Protein 5BUW (pdb70)

Organism: Yersinia pestis (NCBI:txid632)

B-factor: mean 26.25, std 14.74, range [11.66, 103.24]

InterPro domains:
  IPR010084 Beta-hydroxyacyl-(acyl-carrier-protein) dehydratase FabZ [MF_00406] (8-149)
  IPR010084 Beta-hydroxyacyl-(acyl-carrier-protein) dehydratase FabZ [NF000582] (10-146)
  IPR010084 Beta-hydroxyacyl-(acyl-carrier-protein) dehydratase FabZ [TIGR01750] (8-146)
  IPR013114 Beta-hydroxydecanoyl thiol ester dehydrase, FabA/FabZ [PF07977] (17-141)
  IPR013114 Beta-hydroxydecanoyl thiol ester dehydrase, FabA/FabZ [PTHR30272] (4-148)
  IPR029069 HotDog domain superfamily [SSF54637] (10-151)

Secondary structure (DSSP, 8-state):
---B-HHHHHHH----TTS----EEEEEETTTEEEEEEE--TTSGGGGGS-TTS----HHHHHHHHHHHHHHHHHHHH-PPPTT--EEEEEEEEEEE-S---TT-EEEEEEEEEEE-SS-EEEEEEEEETTEEEEEEEEEEEE-/---B-HHHHHHH----TTS----EEEEEETTTEEEEEEE--TTSGGGGGS-TTS----HHHHHHHHHHHHHHHHHHHH-PPPTT--EEEEEEEEEEE-S---TTPEEEEEEEEEEEETTEEEEEEEEEETTEEEEEEEEEEEE-

Structure (mmCIF, N/CA/C/O backbone):
data_5BUW
#
_entry.id   5BUW
#
_cell.length_a   104.075
_cell.length_b   104.075
_cell.length_c   88.325
_cell.angle_alpha   90.00
_cell.angle_beta   90.00
_cell.angle_gamma   120.00
#
_symmetry.space_group_name_H-M   'P 63'
#
loop_
_entity.id
_entity.type
_entity.pdbx_description
1 polymer '3-hydroxyacyl-[acyl-carrier-protein] dehydratase FabZ'
2 non-polymer 1,2-ETHANEDIOL
3 non-polymer 'THIOCYANATE ION'
4 water water
#
loop_
_atom_site.group_PDB
_atom_site.id
_atom_site.type_symbol
_atom_site.label_atom_id
_atom_site.label_alt_id
_atom_site.label_comp_id
_atom_site.label_asym_id
_atom_site.label_entity_id
_atom_site.label_seq_id
_atom_site.pdbx_PDB_ins_code
_atom_site.Cartn_x
_atom_site.Cartn_y
_atom_site.Cartn_z
_atom_site.occupancy
_atom_site.B_iso_or_equiv
_atom_site.auth_seq_id
_atom_site.auth_comp_id
_atom_site.auth_asym_id
_atom_site.auth_atom_id
_atom_site.pdbx_PDB_model_num
ATOM 1 N N . THR A 1 20 ? 30.556 72.096 -3.426 1.00 75.29 5 THR A N 1
ATOM 2 C CA . THR A 1 20 ? 30.117 72.675 -4.759 1.00 76.51 5 THR A CA 1
ATOM 3 C C . THR A 1 20 ? 28.871 71.939 -5.360 1.00 64.70 5 THR A C 1
ATOM 4 O O . THR A 1 20 ? 28.086 72.590 -6.066 1.00 70.75 5 THR A O 1
ATOM 8 N N . HIS A 1 21 ? 28.671 70.623 -5.048 1.00 51.20 6 HIS A N 1
ATOM 9 C CA . HIS A 1 21 ? 27.632 69.742 -5.702 1.00 38.17 6 HIS A CA 1
ATOM 10 C C . HIS A 1 21 ? 26.484 69.441 -4.636 1.00 32.15 6 HIS A C 1
ATOM 11 O O . HIS A 1 21 ? 26.596 68.538 -3.858 1.00 27.71 6 HIS A O 1
ATOM 18 N N . THR A 1 22 ? 25.540 70.322 -4.491 1.00 28.22 7 THR A N 1
ATOM 19 C CA . THR A 1 22 ? 24.601 70.215 -3.364 1.00 28.71 7 THR A CA 1
ATOM 20 C C . THR A 1 22 ? 23.279 69.752 -4.004 1.00 28.57 7 THR A C 1
ATOM 21 O O . THR A 1 22 ? 23.041 70.037 -5.141 1.00 31.75 7 THR A O 1
ATOM 25 N N . LEU A 1 23 ? 22.467 68.955 -3.288 1.00 19.68 8 LEU A N 1
ATOM 26 C CA . LEU A 1 23 ? 21.149 68.587 -3.786 1.00 19.37 8 LEU A CA 1
ATOM 27 C C . LEU A 1 23 ? 20.138 68.909 -2.620 1.00 16.87 8 LEU A C 1
ATOM 28 O O . LEU A 1 23 ? 20.403 68.599 -1.467 1.00 17.53 8 LEU A O 1
ATOM 33 N N . HIS A 1 24 ? 19.116 69.596 -2.988 1.00 19.50 9 HIS A N 1
ATOM 34 C CA . HIS A 1 24 ? 18.070 69.987 -2.059 1.00 18.62 9 HIS A CA 1
ATOM 35 C C . HIS A 1 24 ? 16.943 68.923 -2.157 1.00 18.26 9 HIS A C 1
ATOM 36 O O . HIS A 1 24 ? 17.010 67.909 -2.901 1.00 16.01 9 HIS A O 1
ATOM 43 N N . ILE A 1 25 ? 15.841 69.112 -1.384 1.00 17.45 10 ILE A N 1
ATOM 44 C CA . ILE A 1 25 ? 14.929 68.015 -1.237 1.00 17.62 10 ILE A CA 1
ATOM 45 C C . ILE A 1 25 ? 14.231 67.580 -2.529 1.00 16.00 10 ILE A C 1
ATOM 46 O O . ILE A 1 25 ? 13.924 66.407 -2.662 1.00 17.35 10 ILE A O 1
ATOM 51 N N . GLU A 1 26 ? 13.896 68.497 -3.412 1.00 15.75 11 GLU A N 1
ATOM 52 C CA . GLU A 1 26 ? 13.211 68.087 -4.623 1.00 17.83 11 GLU A CA 1
ATOM 53 C C . GLU A 1 26 ? 14.112 67.191 -5.460 1.00 17.45 11 GLU A C 1
ATOM 54 O O . GLU A 1 26 ? 13.617 66.254 -6.117 1.00 20.33 11 GLU A O 1
ATOM 60 N N . GLU A 1 27 ? 15.409 67.515 -5.495 1.00 18.47 12 GLU A N 1
ATOM 61 C CA . GLU A 1 27 ? 16.372 66.646 -6.219 1.00 18.71 12 GLU A CA 1
ATOM 62 C C . GLU A 1 27 ? 16.480 65.294 -5.570 1.00 18.10 12 GLU A C 1
ATOM 63 O O . GLU A 1 27 ? 16.461 64.254 -6.231 1.00 18.17 12 GLU A O 1
ATOM 69 N N . ILE A 1 28 ? 16.491 65.276 -4.230 1.00 17.21 13 ILE A N 1
ATOM 70 C CA . ILE A 1 28 ? 16.445 64.013 -3.491 1.00 16.48 13 ILE A CA 1
ATOM 71 C C . ILE A 1 28 ? 15.185 63.177 -3.789 1.00 15.96 13 ILE A C 1
ATOM 72 O O . ILE A 1 28 ? 15.310 61.957 -3.993 1.00 17.73 13 ILE A O 1
ATOM 77 N N . LEU A 1 29 ? 13.991 63.785 -3.777 1.00 16.52 14 LEU A N 1
ATOM 78 C CA . LEU A 1 29 ? 12.737 63.097 -4.030 1.00 15.82 14 LEU A CA 1
ATOM 79 C C . LEU A 1 29 ? 12.771 62.474 -5.447 1.00 17.57 14 LEU A C 1
ATOM 80 O O . LEU A 1 29 ? 12.159 61.417 -5.702 1.00 17.12 14 LEU A O 1
ATOM 85 N N . ASP A 1 30 ? 13.478 63.140 -6.376 1.00 18.38 15 ASP A N 1
ATOM 86 C CA . ASP A 1 30 ? 13.558 62.573 -7.734 1.00 22.65 15 ASP A CA 1
ATOM 87 C C . ASP A 1 30 ? 14.504 61.383 -7.825 1.00 23.30 15 ASP A C 1
ATOM 88 O O . ASP A 1 30 ? 14.444 60.649 -8.822 1.00 24.40 15 ASP A O 1
ATOM 93 N N . LEU A 1 31 ? 15.420 61.194 -6.884 1.00 19.47 16 LEU A N 1
ATOM 94 C CA . LEU A 1 31 ? 16.405 60.142 -6.861 1.00 17.10 16 LEU A CA 1
ATOM 95 C C . LEU A 1 31 ? 15.988 58.990 -6.052 1.00 21.13 16 LEU A C 1
ATOM 96 O O . LEU A 1 31 ? 16.139 57.855 -6.481 1.00 19.58 16 LEU A O 1
ATOM 101 N N . LEU A 1 32 ? 15.551 59.213 -4.818 1.00 16.92 17 LEU A N 1
ATOM 102 C CA . LEU A 1 32 ? 15.137 58.129 -3.979 1.00 16.73 17 LEU A CA 1
ATOM 103 C C . LEU A 1 32 ? 13.637 57.880 -4.034 1.00 15.24 17 LEU A C 1
ATOM 104 O O . LEU A 1 32 ? 12.809 58.828 -4.192 1.00 16.60 17 LEU A O 1
ATOM 109 N N . PRO A 1 33 ? 13.225 56.624 -3.896 1.00 16.96 18 PRO A N 1
ATOM 110 C CA . PRO A 1 33 ? 11.797 56.317 -3.908 1.00 15.36 18 PRO A CA 1
ATOM 111 C C . PRO A 1 33 ? 11.148 56.453 -2.534 1.00 17.40 18 PRO A C 1
ATOM 112 O O . PRO A 1 33 ? 9.931 56.503 -2.464 1.00 16.66 18 PRO A O 1
ATOM 116 N N . HIS A 1 34 ? 11.966 56.505 -1.479 1.00 14.37 19 HIS A N 1
ATOM 117 C CA . HIS A 1 34 ? 11.435 56.669 -0.109 1.00 14.78 19 HIS A CA 1
ATOM 118 C C . HIS A 1 34 ? 10.617 57.945 0.012 1.00 14.08 19 HIS A C 1
ATOM 119 O O . HIS A 1 34 ? 10.895 59.007 -0.572 1.00 15.02 19 HIS A O 1
ATOM 126 N N . ARG A 1 35 ? 9.586 57.870 0.840 1.00 13.01 20 ARG A N 1
ATOM 127 C CA . ARG A 1 35 ? 8.645 59.002 1.049 1.00 13.65 20 ARG A CA 1
ATOM 128 C C . ARG A 1 35 ? 8.418 59.040 2.566 1.00 11.96 20 ARG A C 1
ATOM 129 O O . ARG A 1 35 ? 8.858 58.130 3.321 1.00 13.28 20 ARG A O 1
ATOM 137 N N . PHE A 1 36 ? 7.660 60.020 3.006 1.00 14.81 21 PHE A N 1
ATOM 138 C CA . PHE A 1 36 ? 7.274 60.126 4.425 1.00 13.43 21 PHE A CA 1
ATOM 139 C C . PHE A 1 36 ? 6.518 58.844 4.877 1.00 13.40 21 PHE A C 1
ATOM 140 O O . PHE A 1 36 ? 5.645 58.359 4.165 1.00 13.00 21 PHE A O 1
ATOM 148 N N . PRO A 1 37 ? 6.821 58.357 6.056 1.00 12.92 22 PRO A N 1
ATOM 149 C CA . PRO A 1 37 ? 7.699 58.837 7.103 1.00 12.95 22 PRO A CA 1
ATOM 150 C C . PRO A 1 37 ? 9.027 58.065 7.126 1.00 12.75 22 PRO A C 1
ATOM 151 O O . PRO A 1 37 ? 9.597 57.741 8.211 1.00 11.85 22 PRO A O 1
ATOM 155 N N . PHE A 1 38 ? 9.603 57.786 5.952 1.00 12.78 23 PHE A N 1
ATOM 156 C CA . PHE A 1 38 ? 10.818 56.988 5.913 1.00 12.58 23 PHE A CA 1
ATOM 157 C C . PHE A 1 38 ? 11.852 57.579 4.916 1.00 15.68 23 PHE A C 1
ATOM 158 O O . PHE A 1 38 ? 12.727 56.833 4.399 1.00 16.62 23 PHE A O 1
ATOM 166 N N . LEU A 1 39 ? 11.764 58.855 4.601 1.00 12.54 24 LEU A N 1
ATOM 167 C CA . LEU A 1 39 ? 12.830 59.543 3.831 1.00 12.64 24 LEU A CA 1
ATOM 168 C C . LEU A 1 39 ? 13.622 60.389 4.818 1.00 14.72 24 LEU A C 1
ATOM 169 O O . LEU A 1 39 ? 13.025 61.328 5.418 1.00 13.84 24 LEU A O 1
ATOM 174 N N . LEU A 1 40 ? 14.876 60.013 4.998 1.00 14.73 25 LEU A N 1
ATOM 175 C CA . LEU A 1 40 ? 15.715 60.414 6.138 1.00 13.56 25 LEU A CA 1
ATOM 176 C C . LEU A 1 40 ? 17.002 61.125 5.705 1.00 15.66 25 LEU A C 1
ATOM 177 O O . LEU A 1 40 ? 17.944 61.234 6.523 1.00 16.66 25 LEU A O 1
ATOM 182 N N . VAL A 1 41 ? 17.008 61.610 4.492 1.00 14.34 26 VAL A N 1
ATOM 183 C CA . VAL A 1 41 ? 18.057 62.538 3.971 1.00 15.30 26 VAL A CA 1
ATOM 184 C C . VAL A 1 41 ? 17.411 63.860 3.603 1.00 16.10 26 VAL A C 1
ATOM 185 O O . VAL A 1 41 ? 16.580 63.915 2.723 1.00 16.60 26 VAL A O 1
ATOM 189 N N . ASP A 1 42 ? 17.776 64.952 4.317 1.00 14.89 27 ASP A N 1
ATOM 190 C CA . ASP A 1 42 ? 17.183 66.216 4.060 1.00 13.40 27 ASP A CA 1
ATOM 191 C C . ASP A 1 42 ? 17.936 67.129 3.065 1.00 13.96 27 ASP A C 1
ATOM 192 O O . ASP A 1 42 ? 17.312 68.021 2.473 1.00 17.08 27 ASP A O 1
ATOM 197 N N . ARG A 1 43 ? 19.219 66.876 2.931 1.00 14.82 28 ARG A N 1
ATOM 198 C CA . ARG A 1 43 ? 20.058 67.641 1.991 1.00 15.30 28 ARG A CA 1
ATOM 199 C C . ARG A 1 43 ? 21.380 66.902 1.689 1.00 14.71 28 ARG A C 1
ATOM 200 O O . ARG A 1 43 ? 21.857 66.135 2.517 1.00 17.38 28 ARG A O 1
ATOM 208 N N . VAL A 1 44 ? 21.890 67.124 0.487 1.00 17.72 29 VAL A N 1
ATOM 209 C CA . VAL A 1 44 ? 23.235 66.679 0.088 1.00 15.76 29 VAL A CA 1
ATOM 210 C C . VAL A 1 44 ? 24.130 67.885 -0.016 1.00 13.39 29 VAL A C 1
ATOM 211 O O . VAL A 1 44 ? 23.834 68.819 -0.744 1.00 17.87 29 VAL A O 1
ATOM 215 N N . LEU A 1 45 ? 25.181 67.812 0.768 1.00 17.62 30 LEU A N 1
ATOM 216 C CA . LEU A 1 45 ? 26.122 68.926 0.882 1.00 20.47 30 LEU A CA 1
ATOM 217 C C . LEU A 1 45 ? 27.236 68.868 -0.174 1.00 23.80 30 LEU A C 1
ATOM 218 O O . LEU A 1 45 ? 27.649 69.904 -0.663 1.00 22.14 30 LEU A O 1
ATOM 223 N N . ASP A 1 46 ? 27.639 67.674 -0.520 1.00 22.92 31 ASP A N 1
ATOM 224 C CA . ASP A 1 46 ? 28.651 67.488 -1.589 1.00 23.49 31 ASP A CA 1
ATOM 225 C C . ASP A 1 46 ? 28.700 66.012 -1.902 1.00 20.99 31 ASP A C 1
ATOM 226 O O . ASP A 1 46 ? 28.281 65.132 -1.135 1.00 20.96 31 ASP A O 1
ATOM 231 N N . PHE A 1 47 ? 29.251 65.717 -3.093 1.00 21.86 32 PHE A N 1
ATOM 232 C CA . PHE A 1 47 ? 29.473 64.365 -3.474 1.00 19.69 32 PHE A CA 1
ATOM 233 C C . PHE A 1 47 ? 30.481 64.330 -4.673 1.00 21.75 32 PHE A C 1
ATOM 234 O O . PHE A 1 47 ? 30.614 65.306 -5.376 1.00 21.86 32 PHE A O 1
ATOM 242 N N . GLU A 1 48 ? 31.081 63.164 -4.836 1.00 22.44 33 GLU A N 1
ATOM 243 C CA . GLU A 1 48 ? 31.896 62.881 -6.061 1.00 27.32 33 GLU A CA 1
ATOM 244 C C . GLU A 1 48 ? 31.537 61.504 -6.497 1.00 20.23 33 GLU A C 1
ATOM 245 O O . GLU A 1 48 ? 31.607 60.565 -5.736 1.00 19.54 33 GLU A O 1
ATOM 251 N N . GLU A 1 49 ? 30.971 61.417 -7.672 1.00 20.16 34 GLU A N 1
ATOM 252 C CA . GLU A 1 49 ? 30.431 60.228 -8.224 1.00 24.04 34 GLU A CA 1
ATOM 253 C C . GLU A 1 49 ? 31.411 59.100 -8.123 1.00 23.82 34 GLU A C 1
ATOM 254 O O . GLU A 1 49 ? 32.623 59.270 -8.351 1.00 21.51 34 GLU A O 1
ATOM 260 N N . GLY A 1 50 ? 30.941 57.979 -7.697 1.00 20.06 35 GLY A N 1
ATOM 261 C CA . GLY A 1 50 ? 31.762 56.838 -7.444 1.00 22.85 35 GLY A CA 1
ATOM 262 C C . GLY A 1 50 ? 32.654 56.810 -6.257 1.00 25.51 35 GLY A C 1
ATOM 263 O O . GLY A 1 50 ? 33.342 55.811 -6.071 1.00 22.22 35 GLY A O 1
ATOM 264 N N . LYS A 1 51 ? 32.652 57.876 -5.446 1.00 20.79 36 LYS A N 1
ATOM 265 C CA . LYS A 1 51 ? 33.610 58.004 -4.383 1.00 23.01 36 LYS A CA 1
ATOM 266 C C . LYS A 1 51 ? 32.894 58.252 -3.004 1.00 20.62 36 LYS A C 1
ATOM 267 O O . LYS A 1 51 ? 33.040 57.444 -2.083 1.00 19.38 36 LYS A O 1
ATOM 273 N N . PHE A 1 52 ? 32.322 59.413 -2.906 1.00 21.86 37 PHE A N 1
ATOM 274 C CA . PHE A 1 52 ? 31.767 59.779 -1.569 1.00 21.90 37 PHE A CA 1
ATOM 275 C C . PHE A 1 52 ? 3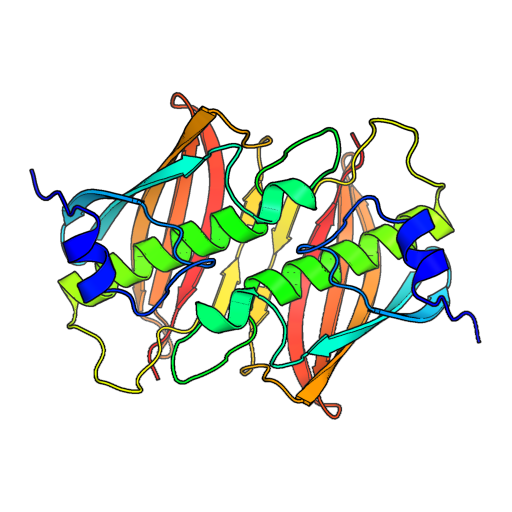0.547 60.679 -1.738 1.00 19.93 37 PHE A C 1
ATOM 276 O O . PHE A 1 52 ? 30.348 61.334 -2.761 1.00 19.44 37 PHE A O 1
ATOM 284 N N . LEU A 1 53 ? 29.757 60.717 -0.629 1.00 20.61 38 LEU A N 1
ATOM 285 C CA . LEU A 1 53 ? 28.644 61.678 -0.510 1.00 20.14 38 LEU A CA 1
ATOM 286 C C . LEU A 1 53 ? 28.506 62.079 0.963 1.00 17.23 38 LEU A C 1
ATOM 287 O O . LEU A 1 53 ? 28.608 61.232 1.783 1.00 18.42 38 LEU A O 1
ATOM 292 N N . ARG A 1 54 ? 28.253 63.386 1.128 1.00 18.23 39 ARG A N 1
ATOM 293 C CA . ARG A 1 54 ? 28.036 63.964 2.430 1.00 20.32 39 ARG A CA 1
ATOM 294 C C . ARG A 1 54 ? 26.634 64.543 2.453 1.00 16.99 39 ARG A C 1
ATOM 295 O O . ARG A 1 54 ? 26.233 65.343 1.631 1.00 17.82 39 ARG A O 1
ATOM 303 N N . ALA A 1 55 ? 25.865 64.066 3.424 1.00 19.64 40 ALA A N 1
ATOM 304 C CA . ALA A 1 55 ? 24.433 64.433 3.471 1.00 17.98 40 ALA A CA 1
ATOM 305 C C . ALA A 1 55 ? 24.106 64.935 4.914 1.00 19.82 40 ALA A C 1
ATOM 306 O O . ALA A 1 55 ? 24.893 64.722 5.855 1.00 19.13 40 ALA A O 1
ATOM 308 N N . VAL A 1 56 ? 22.938 65.589 5.052 1.00 17.84 41 VAL A N 1
ATOM 309 C CA . VAL A 1 56 ? 22.454 66.075 6.362 1.00 18.80 41 VAL A CA 1
ATOM 310 C C . VAL A 1 56 ? 21.119 65.424 6.661 1.00 16.23 41 VAL A C 1
ATOM 311 O O . VAL A 1 56 ? 20.271 65.432 5.782 1.00 15.99 41 VAL A O 1
ATOM 315 N N . LYS A 1 57 ? 20.961 64.937 7.876 1.00 15.38 42 LYS A N 1
ATOM 316 C CA . LYS A 1 57 ? 19.639 64.596 8.387 1.00 15.02 42 LYS A CA 1
ATOM 317 C C . LYS A 1 57 ? 19.398 65.596 9.594 1.00 14.95 42 LYS A C 1
ATOM 318 O O . LYS A 1 57 ? 20.145 65.526 10.567 1.00 15.49 42 LYS A O 1
ATOM 324 N N . ASN A 1 58 ? 18.456 66.515 9.447 1.00 15.46 43 ASN A N 1
ATOM 325 C CA . ASN A 1 58 ? 18.068 67.376 10.586 1.00 15.75 43 ASN A CA 1
ATOM 326 C C . ASN A 1 58 ? 17.167 66.553 11.495 1.00 16.47 43 ASN A C 1
ATOM 327 O O . ASN A 1 58 ? 16.210 65.947 10.988 1.00 16.37 43 ASN A O 1
ATOM 332 N N . VAL A 1 59 ? 17.444 66.551 12.795 1.00 15.06 44 VAL A N 1
ATOM 333 C CA . VAL A 1 59 ? 16.762 65.736 13.768 1.00 14.46 44 VAL A CA 1
ATOM 334 C C . VAL A 1 59 ? 15.882 66.745 14.489 1.00 16.26 44 VAL A C 1
ATOM 335 O O . VAL A 1 59 ? 16.383 67.697 15.082 1.00 14.36 44 VAL A O 1
ATOM 339 N N . SER A 1 60 ? 14.591 66.544 14.382 1.00 15.50 45 SER A N 1
ATOM 340 C CA . SER A 1 60 ? 13.591 67.502 14.953 1.00 14.02 45 SER A CA 1
ATOM 341 C C . SER A 1 60 ? 12.674 66.762 15.897 1.00 14.30 45 SER A C 1
ATOM 342 O O . SER A 1 60 ? 12.300 65.630 15.681 1.00 12.58 45 SER A O 1
ATOM 345 N N . PHE A 1 61 ? 12.228 67.410 16.999 1.00 13.61 46 PHE A N 1
ATOM 346 C CA . PHE A 1 61 ? 11.229 66.767 17.846 1.00 12.63 46 PHE A CA 1
ATOM 347 C C . PHE A 1 61 ? 9.962 66.413 17.021 1.00 13.64 46 PHE A C 1
ATOM 348 O O . PHE A 1 61 ? 9.278 65.479 17.372 1.00 12.22 46 PHE A O 1
ATOM 356 N N . ASN A 1 62 ? 9.621 67.180 16.022 1.00 12.68 47 ASN A N 1
ATOM 357 C CA . ASN A 1 62 ? 8.354 67.023 15.290 1.00 13.54 47 ASN A CA 1
ATOM 358 C C . ASN A 1 62 ? 8.397 65.885 14.261 1.00 15.15 47 ASN A C 1
ATOM 359 O O . ASN A 1 62 ? 7.940 66.082 13.156 1.00 18.95 47 ASN A O 1
ATOM 364 N N . GLU A 1 63 ? 9.134 64.862 14.545 1.00 14.78 48 GLU A N 1
ATOM 365 C CA . GLU A 1 63 ? 9.164 63.670 13.680 1.00 14.01 48 GLU A CA 1
ATOM 366 C C . GLU A 1 63 ? 8.353 62.610 14.360 1.00 14.70 48 GLU A C 1
ATOM 367 O O . GLU A 1 63 ? 8.364 62.412 15.543 1.00 12.96 48 GLU A O 1
ATOM 373 N N . PRO A 1 64 ? 7.635 61.787 13.596 1.00 13.70 49 PRO A N 1
ATOM 374 C CA . PRO A 1 64 ? 6.648 60.901 14.214 1.00 14.10 49 PRO A CA 1
ATOM 375 C C . PRO A 1 64 ? 7.159 59.781 15.120 1.00 15.47 49 PRO A C 1
ATOM 376 O O . PRO A 1 64 ? 6.454 59.391 16.011 1.00 15.54 49 PRO A O 1
ATOM 380 N N . PHE A 1 65 ? 8.370 59.310 14.893 1.00 12.88 50 PHE A N 1
ATOM 381 C CA . PHE A 1 65 ? 8.913 58.205 15.745 1.00 13.94 50 PHE A CA 1
ATOM 382 C C . PHE A 1 65 ? 9.248 58.694 17.143 1.00 15.77 50 PHE A C 1
ATOM 383 O O . PHE A 1 65 ? 9.245 57.846 18.094 1.00 15.07 50 PHE A O 1
ATOM 391 N N . PHE A 1 66 ? 9.431 59.984 17.345 1.00 16.80 51 PHE A N 1
ATOM 392 C CA . PHE A 1 66 ? 9.837 60.466 18.714 1.00 15.48 51 PHE A CA 1
ATOM 393 C C . PHE A 1 66 ? 8.705 60.276 19.753 1.00 21.65 51 PHE A C 1
ATOM 394 O O . PHE A 1 66 ? 9.033 59.941 20.888 1.00 21.58 51 PHE A O 1
ATOM 402 N N . GLN A 1 67 ? 7.455 60.224 19.325 1.00 18.54 52 GLN A N 1
ATOM 403 C CA . GLN A 1 67 ? 6.282 59.924 20.199 1.00 20.53 52 GLN A CA 1
ATOM 404 C C . GLN A 1 67 ? 6.494 58.579 20.888 1.00 18.09 52 GLN A C 1
ATOM 405 O O . GLN A 1 67 ? 6.019 58.328 22.049 1.00 19.65 52 GLN A O 1
ATOM 411 N N . GLY A 1 68 ? 7.129 57.667 20.181 1.00 15.32 53 GLY A N 1
ATOM 412 C CA . GLY A 1 68 ? 7.339 56.276 20.708 1.00 15.28 53 GLY A CA 1
ATOM 413 C C . GLY A 1 68 ? 8.694 55.871 21.239 1.00 15.67 53 GLY A C 1
ATOM 414 O O . GLY A 1 68 ? 8.875 54.787 21.680 1.00 17.90 53 GLY A O 1
ATOM 415 N N . HIS A 1 69 ? 9.642 56.747 21.001 1.00 14.31 54 HIS A N 1
ATOM 416 C CA . HIS A 1 69 ? 11.040 56.472 21.194 1.00 14.52 54 HIS A CA 1
ATOM 417 C C . HIS A 1 69 ? 11.818 57.649 21.764 1.00 15.14 54 HIS A C 1
ATOM 418 O O . HIS A 1 69 ? 12.673 58.228 21.077 1.00 15.16 54 HIS A O 1
ATOM 425 N N . PHE A 1 70 ? 11.636 57.946 23.056 1.00 16.31 55 PHE A N 1
ATOM 426 C CA . PHE A 1 70 ? 10.714 57.344 23.977 1.00 15.04 55 PHE A CA 1
ATOM 427 C C . PHE A 1 70 ? 9.861 58.444 24.633 1.00 17.71 55 PHE A C 1
ATOM 428 O O . PHE A 1 70 ? 10.292 59.565 24.676 1.00 16.93 55 PHE A O 1
ATOM 436 N N . PRO A 1 71 ? 8.636 58.108 25.120 1.00 18.74 56 PRO A N 1
ATOM 437 C CA . PRO A 1 71 ? 7.822 59.103 25.839 1.00 18.65 56 PRO A CA 1
ATOM 438 C C . PRO A 1 71 ? 8.671 59.698 26.985 1.00 19.45 56 PRO A C 1
ATOM 439 O O . PRO A 1 71 ? 9.259 58.964 27.795 1.00 17.74 56 PRO A O 1
ATOM 443 N N . GLY A 1 72 ? 8.783 61.011 26.980 1.00 20.96 57 GLY A N 1
ATOM 444 C CA . GLY A 1 72 ? 9.549 61.737 28.035 1.00 22.47 57 GLY A CA 1
ATOM 445 C C . GLY A 1 72 ? 11.002 61.879 27.726 1.00 24.21 57 GLY A C 1
ATOM 446 O O . GLY A 1 72 ? 11.685 62.632 28.358 1.00 22.55 57 GLY A O 1
ATOM 447 N N . LYS A 1 73 ? 11.518 61.095 26.769 1.00 18.59 58 LYS A N 1
ATOM 448 C CA . LYS A 1 73 ? 12.930 61.070 26.480 1.00 17.76 58 LYS A CA 1
ATOM 449 C C . LYS A 1 73 ? 13.194 60.751 25.015 1.00 15.60 58 LYS A C 1
ATOM 450 O O . LYS A 1 73 ? 13.440 59.594 24.682 1.00 16.15 58 LYS A O 1
ATOM 456 N N . PRO A 1 74 ? 13.182 61.762 24.208 1.00 17.34 59 PRO A N 1
ATOM 457 C CA . PRO A 1 74 ? 13.391 61.595 22.764 1.00 16.61 59 PRO A CA 1
ATOM 458 C C . PRO A 1 74 ? 14.783 61.183 22.408 1.00 16.77 59 PRO A C 1
ATOM 459 O O . PRO A 1 74 ? 15.753 61.886 22.710 1.00 16.45 59 PRO A O 1
ATOM 463 N N . ILE A 1 75 ? 14.921 60.063 21.741 1.00 16.29 60 ILE A N 1
ATOM 464 C CA . ILE A 1 75 ? 16.212 59.531 21.327 1.00 15.19 60 ILE A CA 1
ATOM 465 C C . ILE A 1 75 ? 16.047 59.110 19.870 1.00 16.95 60 ILE A C 1
ATOM 466 O O . ILE A 1 75 ? 15.188 58.281 19.561 1.00 15.28 60 ILE A O 1
ATOM 471 N N . PHE A 1 76 ? 16.849 59.665 18.977 1.00 17.08 61 PHE A N 1
ATOM 472 C CA . PHE A 1 76 ? 16.727 59.239 17.528 1.00 15.32 61 PHE A CA 1
ATOM 473 C C . PHE A 1 76 ? 17.179 57.778 17.429 1.00 18.33 61 PHE A C 1
ATOM 474 O O . PHE A 1 76 ? 18.252 57.418 17.896 1.00 17.25 61 PHE A O 1
ATOM 482 N N . PRO A 1 77 ? 16.368 56.861 16.902 1.00 15.28 62 PRO A N 1
ATOM 483 C CA . PRO A 1 77 ? 16.733 55.461 16.903 1.00 14.36 62 PRO A CA 1
ATOM 484 C C . PRO A 1 77 ? 18.017 55.213 16.160 1.00 14.25 62 PRO A C 1
ATOM 485 O O . PRO A 1 77 ? 18.187 55.654 15.051 1.00 15.31 62 PRO A O 1
ATOM 489 N N . GLY A 1 78 ? 18.932 54.420 16.747 1.00 15.82 63 GLY A N 1
ATOM 490 C CA . GLY A 1 78 ? 20.136 54.048 16.004 1.00 17.58 63 GLY A CA 1
ATOM 491 C C . GLY A 1 78 ? 19.860 53.355 14.663 1.00 16.71 63 GLY A C 1
ATOM 492 O O . GLY A 1 78 ? 20.568 53.567 13.717 1.00 15.26 63 GLY A O 1
ATOM 493 N N . VAL A 1 79 ? 18.835 52.537 14.619 1.00 14.29 64 VAL A N 1
ATOM 494 C CA . VAL A 1 79 ? 18.491 51.846 13.379 1.00 16.25 64 VAL A CA 1
ATOM 495 C C . VAL A 1 79 ? 18.124 52.863 12.308 1.00 15.81 64 VAL A C 1
ATOM 496 O O . VAL A 1 79 ? 18.349 52.573 11.091 1.00 15.91 64 VAL A O 1
ATOM 500 N N . LEU A 1 80 ? 17.636 54.049 12.655 1.00 13.48 65 LEU A N 1
ATOM 501 C CA . LEU A 1 80 ? 17.326 55.042 11.660 1.00 13.28 65 LEU A CA 1
ATOM 502 C C . LEU A 1 80 ? 18.547 55.817 11.175 1.00 13.19 65 LEU A C 1
ATOM 503 O O . LEU A 1 80 ? 18.549 56.459 10.110 1.00 15.50 65 LEU A O 1
ATOM 508 N N . ILE A 1 81 ? 19.619 55.821 11.977 1.00 15.08 66 ILE A N 1
ATOM 509 C CA . ILE A 1 81 ? 20.903 56.379 11.492 1.00 14.39 66 ILE A CA 1
ATOM 510 C C . ILE A 1 81 ? 21.401 55.435 10.399 1.00 15.53 66 ILE A C 1
ATOM 511 O O . ILE A 1 81 ? 21.895 55.920 9.364 1.00 17.55 66 ILE A O 1
ATOM 516 N N . LEU A 1 82 ? 21.290 54.132 10.650 1.00 14.92 67 LEU A N 1
ATOM 517 C CA . LEU A 1 82 ? 21.717 53.164 9.563 1.00 15.05 67 LEU A CA 1
ATOM 518 C C . LEU A 1 82 ? 20.900 53.386 8.302 1.00 17.78 67 LEU A C 1
ATOM 519 O O . LEU A 1 82 ? 21.413 53.387 7.194 1.00 15.74 67 LEU A O 1
ATOM 524 N N . GLU A 1 83 ? 19.580 53.510 8.468 1.00 16.04 68 GLU A N 1
ATOM 525 C CA . GLU A 1 83 ? 18.707 53.833 7.323 1.00 16.78 68 GLU A CA 1
ATOM 526 C C . GLU A 1 83 ? 19.073 55.042 6.626 1.00 14.45 68 GLU A C 1
ATOM 527 O O . GLU A 1 83 ? 19.096 55.031 5.368 1.00 15.41 68 GLU A O 1
ATOM 533 N N . ALA A 1 84 ? 19.332 56.171 7.342 1.00 13.91 69 ALA A N 1
ATOM 534 C CA . ALA A 1 84 ? 19.614 57.367 6.678 1.00 12.46 69 ALA A CA 1
ATOM 535 C C . ALA A 1 84 ? 20.927 57.271 5.883 1.00 13.30 69 ALA A C 1
ATOM 536 O O . ALA A 1 84 ? 21.021 57.772 4.796 1.00 14.48 69 ALA A O 1
ATOM 538 N N . MET A 1 85 ? 21.906 56.606 6.465 1.00 14.58 70 MET A N 1
ATOM 539 C CA . MET A 1 85 ? 23.207 56.423 5.738 1.00 15.55 70 MET A CA 1
ATOM 540 C C . MET A 1 85 ? 22.962 55.560 4.520 1.00 16.89 70 MET A C 1
ATOM 541 O O . MET A 1 85 ? 23.540 55.867 3.461 1.00 18.87 70 MET A O 1
ATOM 546 N N . ALA A 1 86 ? 22.179 54.489 4.650 1.00 17.73 71 ALA A N 1
ATOM 547 C CA . ALA A 1 86 ? 21.868 53.610 3.460 1.00 16.17 71 ALA A CA 1
ATOM 548 C C . ALA A 1 86 ? 21.221 54.414 2.360 1.00 18.69 71 ALA A C 1
ATOM 549 O O . ALA A 1 86 ? 21.506 54.292 1.170 1.00 16.15 71 ALA A O 1
ATOM 551 N N . GLN A 1 87 ? 20.360 55.351 2.744 1.00 17.43 72 GLN A N 1
ATOM 552 C CA . GLN A 1 87 ? 19.678 56.226 1.762 1.00 15.88 72 GLN A CA 1
ATOM 553 C C . GLN A 1 87 ? 20.689 57.120 1.101 1.00 16.15 72 GLN A C 1
ATOM 554 O O . GLN A 1 87 ? 20.607 57.352 -0.118 1.00 15.48 72 GLN A O 1
ATOM 560 N N . ALA A 1 88 ? 21.648 57.647 1.873 1.00 15.89 73 ALA A N 1
ATOM 561 C CA . ALA A 1 88 ? 22.686 58.465 1.325 1.00 16.90 73 ALA A CA 1
ATOM 562 C C . ALA A 1 88 ? 23.589 57.644 0.307 1.00 15.92 73 ALA A C 1
ATOM 563 O O . ALA A 1 88 ? 23.956 58.206 -0.720 1.00 16.43 73 ALA A O 1
ATOM 565 N N . THR A 1 89 ? 23.801 56.382 0.604 1.00 16.72 74 THR A N 1
ATOM 566 C CA . THR A 1 89 ? 24.463 55.489 -0.439 1.00 16.85 74 THR A CA 1
ATOM 567 C C . THR A 1 89 ? 23.655 55.374 -1.650 1.00 17.25 74 THR A C 1
ATOM 568 O O . THR A 1 89 ? 24.212 55.359 -2.756 1.00 17.74 74 THR A O 1
ATOM 572 N N . GLY A 1 90 ? 22.326 55.294 -1.535 1.00 15.50 75 GLY A N 1
ATOM 573 C CA . GLY A 1 90 ? 21.448 55.255 -2.683 1.00 15.42 75 GLY A CA 1
ATOM 574 C C . GLY A 1 90 ? 21.505 56.444 -3.529 1.00 15.71 75 GLY A C 1
ATOM 575 O O . GLY A 1 90 ? 21.592 56.387 -4.815 1.00 16.89 75 GLY A O 1
ATOM 576 N N . ILE A 1 91 ? 21.572 57.631 -2.914 1.00 16.41 76 ILE A N 1
ATOM 577 C CA . ILE A 1 91 ? 21.639 58.797 -3.704 1.00 16.39 76 ILE A CA 1
ATOM 578 C C . ILE A 1 91 ? 22.996 58.736 -4.511 1.00 16.84 76 ILE A C 1
ATOM 579 O O . ILE A 1 91 ? 23.036 59.090 -5.695 1.00 18.08 76 ILE A O 1
ATOM 584 N N . LEU A 1 92 ? 24.046 58.431 -3.802 1.00 19.53 77 LEU A N 1
ATOM 585 C CA . LEU A 1 92 ? 25.404 58.303 -4.522 1.00 19.06 77 LEU A CA 1
ATOM 586 C C . LEU A 1 92 ? 25.356 57.308 -5.694 1.00 19.35 77 LEU A C 1
ATOM 587 O O . LEU A 1 92 ? 25.802 57.635 -6.808 1.00 19.75 77 LEU A O 1
ATOM 592 N N . ALA A 1 93 ? 24.840 56.149 -5.402 1.00 19.68 78 ALA A N 1
ATOM 593 C CA . ALA A 1 93 ? 24.654 55.084 -6.418 1.00 19.77 78 ALA A CA 1
ATOM 594 C C . ALA A 1 93 ? 23.851 55.541 -7.622 1.00 21.98 78 ALA A C 1
ATOM 595 O O . ALA A 1 93 ? 24.208 55.304 -8.805 1.00 20.01 78 ALA A O 1
ATOM 597 N N . PHE A 1 94 ? 22.783 56.345 -7.391 1.00 19.31 79 PHE A N 1
ATOM 598 C CA . PHE A 1 94 ? 21.951 56.763 -8.504 1.00 18.79 79 PHE A CA 1
ATOM 599 C C . PHE A 1 94 ? 22.515 57.840 -9.290 1.00 21.99 79 PHE A C 1
ATOM 600 O O . PHE A 1 94 ? 22.389 57.835 -10.550 1.00 22.66 79 PHE A O 1
ATOM 608 N N . LYS A 1 95 ? 23.179 58.771 -8.633 1.00 20.11 80 LYS A N 1
ATOM 609 C CA . LYS A 1 95 ? 23.792 59.828 -9.328 1.00 20.60 80 LYS A CA 1
ATOM 610 C C . LYS A 1 95 ? 25.024 59.219 -10.130 1.00 24.42 80 LYS A C 1
ATOM 611 O O . LYS A 1 95 ? 25.435 59.766 -11.150 1.00 24.09 80 LYS A O 1
ATOM 617 N N . SER A 1 96 ? 25.687 58.268 -9.530 1.00 21.60 81 SER A N 1
ATOM 618 C CA . SER A 1 96 ? 26.948 57.744 -10.128 1.00 22.61 81 SER A CA 1
ATOM 619 C C . SER A 1 96 ? 26.703 56.753 -11.281 1.00 26.14 81 SER A C 1
ATOM 620 O O . SER A 1 96 ? 27.465 56.679 -12.275 1.00 25.14 81 SER A O 1
ATOM 623 N N . ARG A 1 97 ? 25.731 55.890 -11.097 1.00 20.57 82 ARG A N 1
ATOM 624 C CA . ARG A 1 97 ? 25.548 54.655 -11.911 1.00 23.12 82 ARG A CA 1
ATOM 625 C C . ARG A 1 97 ? 24.242 54.638 -12.723 1.00 23.51 82 ARG A C 1
ATOM 626 O O . ARG A 1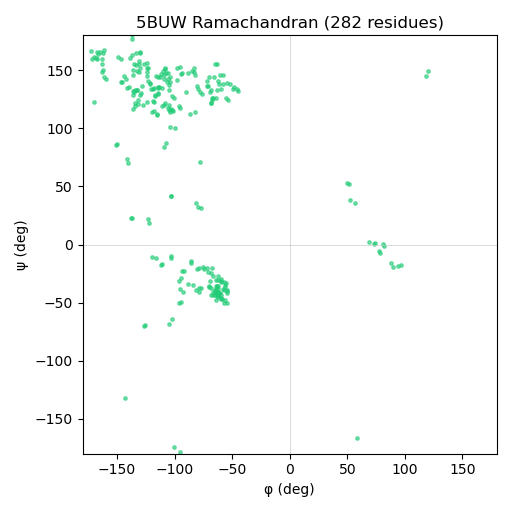 97 ? 24.062 53.800 -13.588 1.00 24.41 82 ARG A O 1
ATOM 634 N N . GLY A 1 98 ? 23.337 55.580 -12.436 1.00 25.61 83 GLY A N 1
ATOM 635 C CA . GLY A 1 98 ? 22.048 55.639 -13.074 1.00 24.38 83 GLY A CA 1
ATOM 636 C C . GLY A 1 98 ? 20.883 55.491 -12.095 1.00 22.79 83 GLY A C 1
ATOM 637 O O . GLY A 1 98 ? 20.910 54.704 -11.155 1.00 20.68 83 GLY A O 1
ATOM 638 N N . LYS A 1 99 ? 19.827 56.225 -12.427 1.00 27.37 84 LYS A N 1
ATOM 639 C CA . LYS A 1 99 ? 18.587 56.202 -11.662 1.00 27.21 84 LYS A CA 1
ATOM 640 C C . LYS A 1 99 ? 17.953 54.915 -11.669 1.00 33.68 84 LYS A C 1
ATOM 641 O O . LYS A 1 99 ? 18.201 54.069 -12.522 1.00 31.48 84 LYS A O 1
ATOM 647 N N . LEU A 1 100 ? 17.161 54.670 -10.652 1.00 28.37 85 LEU A N 1
ATOM 648 C CA . LEU A 1 100 ? 16.414 53.443 -10.613 1.00 33.03 85 LEU A CA 1
ATOM 649 C C . LEU A 1 100 ? 15.405 53.443 -11.731 1.00 38.18 85 LEU A C 1
ATOM 650 O O . LEU A 1 100 ? 14.795 54.446 -11.994 1.00 38.39 85 LEU A O 1
ATOM 655 N N . GLU A 1 101 ? 15.160 52.301 -12.306 1.00 38.56 86 GLU A N 1
ATOM 656 C CA . GLU A 1 101 ? 14.052 52.172 -13.261 1.00 50.47 86 GLU A CA 1
ATOM 657 C C . GLU A 1 101 ? 12.747 51.946 -12.492 1.00 52.16 86 GLU A C 1
ATOM 658 O O . GLU A 1 101 ? 12.779 51.300 -11.457 1.00 40.99 86 GLU A O 1
ATOM 664 N N . PRO A 1 102 ? 11.588 52.413 -13.010 1.00 68.19 87 PRO A N 1
ATOM 665 C CA . PRO A 1 102 ? 10.309 52.094 -12.301 1.00 60.94 87 PRO A CA 1
ATOM 666 C C . PRO A 1 102 ? 10.211 50.603 -11.880 1.00 51.44 87 PRO A C 1
ATOM 667 O O . PRO A 1 102 ? 10.580 49.713 -12.651 1.00 52.70 87 PRO A O 1
ATOM 671 N N . GLY A 1 103 ? 9.796 50.363 -10.632 1.00 43.57 88 GLY A N 1
ATOM 672 C CA . GLY A 1 103 ? 9.690 49.005 -10.039 1.00 44.73 88 GLY A CA 1
ATOM 673 C C . GLY A 1 103 ? 10.996 48.352 -9.581 1.00 45.92 88 GLY A C 1
ATOM 674 O O . GLY A 1 103 ? 10.996 47.271 -8.988 1.00 41.95 88 GLY A O 1
ATOM 675 N N . GLU A 1 104 ? 12.129 48.992 -9.853 1.00 41.81 89 GLU A N 1
ATOM 676 C CA . GLU A 1 104 ? 13.376 48.439 -9.351 1.00 47.30 89 GLU A CA 1
ATOM 677 C C . GLU A 1 104 ? 13.538 48.900 -7.871 1.00 40.78 89 GLU A C 1
ATOM 678 O O . GLU A 1 104 ? 13.208 50.028 -7.524 1.00 32.49 89 GLU A O 1
ATOM 684 N N . LEU A 1 105 ? 14.115 48.093 -7.021 1.00 42.08 90 LEU A N 1
ATOM 685 C CA . LEU A 1 105 ? 14.377 48.699 -5.691 1.00 48.39 90 LEU A CA 1
ATOM 686 C C . LEU A 1 105 ? 15.851 48.646 -5.250 1.00 44.60 90 LEU A C 1
ATOM 687 O O . LEU A 1 105 ? 16.629 47.820 -5.767 1.00 38.98 90 LEU A O 1
ATOM 692 N N . TYR A 1 106 ? 16.178 49.595 -4.339 1.00 41.15 91 TYR A N 1
ATOM 693 C CA . TYR A 1 106 ? 17.480 49.694 -3.659 1.00 37.57 91 TYR A CA 1
ATOM 694 C C . TYR A 1 106 ? 17.401 49.081 -2.244 1.00 31.52 91 TYR A C 1
ATOM 695 O O . TYR A 1 106 ? 16.670 49.601 -1.333 1.00 33.91 91 TYR A O 1
ATOM 704 N N . TYR A 1 107 ? 17.905 47.876 -2.224 1.00 32.34 92 TYR A N 1
ATOM 705 C CA A TYR A 1 107 ? 17.698 46.897 -1.145 0.50 30.59 92 TYR A CA 1
ATOM 706 C CA B TYR A 1 107 ? 17.672 46.976 -1.130 0.50 32.45 92 TYR A CA 1
ATOM 707 C C . TYR A 1 107 ? 18.883 47.025 -0.203 1.00 27.23 92 TYR A C 1
ATOM 708 O O . TYR A 1 107 ? 20.041 47.047 -0.629 1.00 26.55 92 TYR A O 1
ATOM 725 N N . PHE A 1 108 ? 18.587 46.982 1.060 1.00 29.51 93 PHE A N 1
ATOM 726 C CA . PHE A 1 108 ? 19.572 46.907 2.105 1.00 27.13 93 PHE A CA 1
ATOM 727 C C . PHE A 1 108 ? 19.865 45.413 2.269 1.00 25.39 93 PHE A C 1
ATOM 728 O O . PHE A 1 108 ? 19.004 44.688 2.654 1.00 30.27 93 PHE A O 1
ATOM 736 N N . ALA A 1 109 ? 21.069 44.907 1.924 1.00 23.50 94 ALA A N 1
ATOM 737 C CA . ALA A 1 109 ? 21.362 43.497 2.028 1.00 22.43 94 ALA A CA 1
ATOM 738 C C . ALA A 1 109 ? 22.043 43.044 3.313 1.00 22.76 94 ALA A C 1
ATOM 739 O O . ALA A 1 109 ? 21.900 41.918 3.783 1.00 24.32 94 ALA A O 1
ATOM 741 N N . GLY A 1 110 ? 22.792 43.943 3.874 1.00 22.36 95 GLY A N 1
ATOM 742 C CA . GLY A 1 110 ? 23.514 43.635 5.105 1.00 23.11 95 GLY A CA 1
ATOM 743 C C . GLY A 1 110 ? 24.207 44.837 5.732 1.00 17.82 95 GLY A C 1
ATOM 744 O O . GLY A 1 110 ? 24.414 45.896 5.079 1.00 19.48 95 GLY A O 1
ATOM 745 N N . ILE A 1 111 ? 24.626 44.588 7.018 1.00 19.34 96 ILE A N 1
ATOM 746 C CA . ILE A 1 111 ? 25.427 45.588 7.719 1.00 20.02 96 ILE A CA 1
ATOM 747 C C . ILE A 1 111 ? 26.529 44.847 8.505 1.00 20.26 96 ILE A C 1
ATOM 748 O O . ILE A 1 111 ? 26.258 43.888 9.164 1.00 21.27 96 ILE A O 1
ATOM 753 N N . ASP A 1 112 ? 27.728 45.376 8.415 1.00 24.69 97 ASP A N 1
ATOM 754 C CA . ASP A 1 112 ? 28.793 44.969 9.377 1.00 25.29 97 ASP A CA 1
ATOM 755 C C . ASP A 1 112 ? 29.173 46.105 10.309 1.00 19.83 97 ASP A C 1
ATOM 756 O O . ASP A 1 112 ? 29.336 47.284 9.928 1.00 25.12 97 ASP A O 1
ATOM 761 N N . GLU A 1 113 ? 29.528 45.733 11.523 1.00 22.10 98 GLU A N 1
ATOM 762 C CA . GLU A 1 113 ? 30.180 46.612 12.486 1.00 25.46 98 GLU A CA 1
ATOM 763 C C . GLU A 1 113 ? 29.449 47.934 12.624 1.00 22.86 98 GLU A C 1
ATOM 764 O O . GLU A 1 113 ? 30.0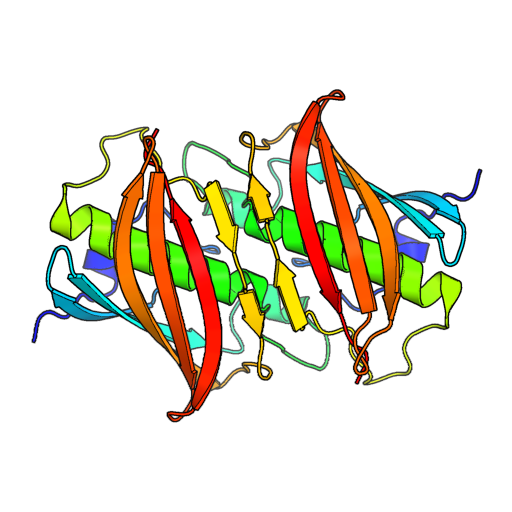95 49.040 12.616 1.00 24.32 98 GLU A O 1
ATOM 770 N N . ALA A 1 114 ? 28.155 47.860 12.890 1.00 19.80 99 ALA A N 1
ATOM 771 C CA . ALA A 1 114 ? 27.510 49.140 13.229 1.00 20.47 99 ALA A CA 1
ATOM 772 C C . ALA A 1 114 ? 27.842 49.404 14.721 1.00 19.78 99 ALA A C 1
ATOM 773 O O . ALA A 1 114 ? 27.651 48.475 15.558 1.00 20.95 99 ALA A O 1
ATOM 775 N N . ARG A 1 115 ? 28.198 50.641 14.993 1.00 21.15 100 ARG A N 1
ATOM 776 C CA . ARG A 1 115 ? 28.547 51.045 16.352 1.00 18.54 100 ARG A CA 1
ATOM 777 C C . ARG A 1 115 ? 27.860 52.355 16.566 1.00 19.56 100 ARG A C 1
ATOM 778 O O . ARG A 1 115 ? 27.991 53.283 15.775 1.00 20.70 100 ARG A O 1
ATOM 786 N N . PHE A 1 116 ? 27.188 52.440 17.715 1.00 20.91 101 PHE A N 1
ATOM 787 C CA . PHE A 1 116 ? 26.493 53.640 18.130 1.00 21.38 101 PHE A CA 1
ATOM 788 C C . PHE A 1 116 ? 27.264 54.270 19.328 1.00 22.74 101 PHE A C 1
ATOM 789 O O . PHE A 1 116 ? 27.299 53.648 20.356 1.00 27.04 101 PHE A O 1
ATOM 797 N N . LYS A 1 117 ? 27.736 55.476 19.196 1.00 23.30 102 LYS A N 1
ATOM 798 C CA . LYS A 1 117 ? 28.679 56.023 20.169 1.00 29.11 102 LYS A CA 1
ATOM 799 C C . LYS A 1 117 ? 27.988 56.848 21.239 1.00 31.14 102 LYS A C 1
ATOM 800 O O . LYS A 1 117 ? 28.342 56.744 22.417 1.00 29.72 102 LYS A O 1
ATOM 806 N N . ARG A 1 118 ? 26.968 57.628 20.897 1.00 27.73 103 ARG A N 1
ATOM 807 C CA . ARG A 1 118 ? 26.126 58.292 21.904 1.00 31.11 103 ARG A CA 1
ATOM 808 C C . ARG A 1 118 ? 24.800 58.719 21.226 1.00 26.24 103 ARG A C 1
ATOM 809 O O . ARG A 1 118 ? 24.748 58.691 20.004 1.00 23.77 103 ARG A O 1
ATOM 817 N N . PRO A 1 119 ? 23.814 59.091 22.032 1.00 27.32 104 PRO A N 1
ATOM 818 C CA . PRO A 1 119 ? 22.493 59.348 21.494 1.00 24.18 104 PRO A CA 1
ATOM 819 C C . PRO A 1 119 ? 22.439 60.575 20.674 1.00 19.24 104 PRO A C 1
ATOM 820 O O . PRO A 1 119 ? 23.115 61.575 20.917 1.00 21.20 104 PRO A O 1
ATOM 824 N N . VAL A 1 120 ? 21.647 60.552 19.622 1.00 16.32 105 VAL A N 1
ATOM 825 C CA . VAL A 1 120 ? 21.384 61.646 18.788 1.00 14.71 105 VAL A CA 1
ATOM 826 C C . VAL A 1 120 ? 19.945 62.136 19.184 1.00 15.61 105 VAL A C 1
ATOM 827 O O . VAL A 1 120 ? 19.099 61.313 19.552 1.00 16.35 105 VAL A O 1
ATOM 831 N N . VAL A 1 121 ? 19.751 63.459 19.233 1.00 14.82 106 VAL A N 1
ATOM 832 C CA . VAL A 1 121 ? 18.619 64.032 19.925 1.00 15.46 106 VAL A CA 1
ATOM 833 C C . VAL A 1 121 ? 18.027 65.173 19.111 1.00 15.11 106 VAL A C 1
ATOM 834 O O . VAL A 1 121 ? 18.689 65.753 18.280 1.00 17.40 106 VAL A O 1
ATOM 838 N N . PRO A 1 122 ? 16.753 65.570 19.386 1.00 13.82 107 PRO A N 1
ATOM 839 C CA . PRO A 1 122 ? 16.223 66.748 18.775 1.00 13.19 107 PRO A CA 1
ATOM 840 C C . PRO A 1 122 ? 17.134 67.975 18.860 1.00 15.32 107 PRO A C 1
ATOM 841 O O . PRO A 1 122 ? 17.779 68.162 19.914 1.00 13.92 107 PRO A O 1
ATOM 845 N N . GLY A 1 123 ? 17.238 68.670 17.730 1.00 15.37 108 GLY A N 1
ATOM 846 C CA . GLY A 1 123 ? 18.090 69.836 17.568 1.00 18.45 108 GLY A CA 1
ATOM 847 C C . GLY A 1 123 ? 19.445 69.485 16.938 1.00 15.75 108 GLY A C 1
ATOM 848 O O . GLY A 1 123 ? 20.099 70.375 16.454 1.00 18.49 108 GLY A O 1
ATOM 849 N N . ASP A 1 124 ? 19.823 68.193 16.948 1.00 16.48 109 ASP A N 1
ATOM 850 C CA . ASP A 1 124 ? 21.092 67.733 16.281 1.00 17.65 109 ASP A CA 1
ATOM 851 C C . ASP A 1 124 ? 20.940 67.814 14.799 1.00 21.00 109 ASP A C 1
ATOM 852 O O . ASP A 1 124 ? 19.872 67.439 14.246 1.00 16.83 109 ASP A O 1
ATOM 857 N N . GLN A 1 125 ? 21.979 68.319 14.138 1.00 17.55 110 GLN A N 1
ATOM 858 C CA . GLN A 1 125 ? 22.111 68.120 12.692 1.00 17.71 110 GLN A CA 1
ATOM 859 C C . GLN A 1 125 ? 23.125 67.042 12.451 1.00 18.74 110 GLN A C 1
ATOM 860 O O . GLN A 1 125 ? 24.312 67.193 12.897 1.00 18.13 110 GLN A O 1
ATOM 866 N N . MET A 1 126 ? 22.671 65.908 11.869 1.00 17.81 111 MET A N 1
ATOM 867 C CA . MET A 1 126 ? 23.463 64.709 11.787 1.00 17.85 111 MET A CA 1
ATOM 868 C C . MET A 1 126 ? 24.084 64.808 10.401 1.00 21.47 111 MET A C 1
ATOM 869 O O . MET A 1 126 ? 23.402 64.832 9.388 1.00 22.17 111 MET A O 1
ATOM 874 N N . ILE A 1 127 ? 25.441 64.893 10.343 1.00 19.39 112 ILE A N 1
ATOM 875 C CA . ILE A 1 127 ? 26.161 64.998 9.045 1.00 18.96 112 ILE A CA 1
ATOM 876 C C . ILE A 1 127 ? 26.670 63.599 8.749 1.00 20.31 112 ILE A C 1
ATOM 877 O O . ILE A 1 127 ? 27.268 62.909 9.614 1.00 21.05 112 ILE A O 1
ATOM 882 N N . MET A 1 128 ? 26.341 63.069 7.568 1.00 19.03 113 MET A N 1
ATOM 883 C CA . MET A 1 128 ? 26.617 61.684 7.261 1.00 19.34 113 MET A CA 1
ATOM 884 C C . MET A 1 128 ? 27.604 61.677 6.049 1.00 20.28 113 MET A C 1
ATOM 885 O O . MET A 1 128 ? 27.330 62.332 5.059 1.00 20.08 113 MET A O 1
ATOM 890 N N . GLU A 1 129 ? 28.641 60.844 6.143 1.00 20.97 114 GLU A N 1
ATOM 891 C CA . GLU A 1 129 ? 29.609 60.717 5.023 1.00 20.61 114 GLU A CA 1
ATOM 892 C C . GLU A 1 129 ? 29.633 59.292 4.685 1.00 18.63 114 GLU A C 1
ATOM 893 O O . GLU A 1 129 ? 29.945 58.439 5.541 1.00 19.08 114 GLU A O 1
ATOM 899 N N . VAL A 1 130 ? 29.318 59.030 3.406 1.00 18.80 115 VAL A N 1
ATOM 900 C CA . VAL A 1 130 ? 29.358 57.665 2.918 1.00 17.82 115 VAL A CA 1
ATOM 901 C C . VAL A 1 130 ? 30.484 57.574 1.787 1.00 17.07 115 VAL A C 1
ATOM 902 O O . VAL A 1 130 ? 30.629 58.499 1.061 1.00 17.92 115 VAL A O 1
ATOM 906 N N . GLU A 1 131 ? 31.114 56.418 1.790 1.00 19.35 116 GLU A N 1
ATOM 907 C CA . GLU A 1 131 ? 32.193 56.160 0.782 1.00 20.60 116 GLU A CA 1
ATOM 908 C C . GLU A 1 131 ? 31.970 54.849 0.178 1.00 18.64 116 GLU A C 1
ATOM 909 O O . GLU A 1 131 ? 31.744 53.829 0.798 1.00 20.58 116 GLU A O 1
ATOM 915 N N . PHE A 1 132 ? 32.056 54.854 -1.162 1.00 20.84 117 PHE A N 1
ATOM 916 C CA . PHE A 1 132 ? 32.063 53.587 -1.902 1.00 21.81 117 PHE A CA 1
ATOM 917 C C . PHE A 1 132 ? 33.352 52.789 -1.652 1.00 22.74 117 PHE A C 1
ATOM 918 O O . PHE A 1 132 ? 34.430 53.393 -1.580 1.00 25.21 117 PHE A O 1
ATOM 926 N N . VAL A 1 133 ? 33.204 51.523 -1.385 1.00 23.32 118 VAL A N 1
ATOM 927 C CA . VAL A 1 133 ? 34.392 50.636 -1.106 1.00 26.59 118 VAL A CA 1
ATOM 928 C C . VAL A 1 133 ? 34.611 49.774 -2.366 1.00 28.55 118 VAL A C 1
ATOM 929 O O . VAL A 1 133 ? 35.637 49.921 -3.010 1.00 29.30 118 VAL A O 1
ATOM 933 N N . LYS A 1 134 ? 33.711 48.890 -2.635 1.00 26.49 119 LYS A N 1
ATOM 934 C CA . LYS A 1 134 ? 33.841 48.061 -3.809 1.00 30.88 119 LYS A CA 1
ATOM 935 C C . LYS A 1 134 ? 32.539 47.380 -4.124 1.00 30.33 119 LYS A C 1
ATOM 936 O O . LYS A 1 134 ? 31.546 47.342 -3.319 1.00 26.22 119 LYS A O 1
ATOM 942 N N . GLU A 1 135 ? 32.473 46.838 -5.342 1.00 27.71 120 GLU A N 1
ATOM 943 C CA . GLU A 1 135 ? 31.376 45.894 -5.641 1.00 33.20 120 GLU A CA 1
ATOM 944 C C . GLU A 1 135 ? 31.900 44.477 -5.419 1.00 46.13 120 GLU A C 1
ATOM 945 O O . GLU A 1 135 ? 33.084 44.208 -5.626 1.00 47.72 120 GLU A O 1
ATOM 951 N N . ARG A 1 136 ? 31.019 43.566 -5.084 1.00 49.75 121 ARG A N 1
ATOM 952 C CA . ARG A 1 136 ? 31.434 42.214 -4.797 1.00 65.34 121 ARG A CA 1
ATOM 953 C C . ARG A 1 136 ? 30.311 41.381 -5.365 1.00 68.63 121 ARG A C 1
ATOM 954 O O . ARG A 1 136 ? 29.892 41.634 -6.479 1.00 78.01 121 ARG A O 1
ATOM 962 N N . ARG A 1 137 ? 29.774 40.422 -4.658 1.00 73.42 122 ARG A N 1
ATOM 963 C CA . ARG A 1 137 ? 29.038 39.404 -5.378 1.00 70.24 122 ARG A CA 1
ATOM 964 C C . ARG A 1 137 ? 27.634 39.923 -5.778 1.00 59.33 122 ARG A C 1
ATOM 965 O O . ARG A 1 137 ? 26.622 39.499 -5.234 1.00 59.00 122 ARG A O 1
ATOM 973 N N . GLY A 1 138 ? 27.575 40.853 -6.737 1.00 50.72 123 GLY A N 1
ATOM 974 C CA . GLY A 1 138 ? 26.303 41.522 -7.105 1.00 48.87 123 GLY A CA 1
ATOM 975 C C . GLY A 1 138 ? 25.863 42.578 -6.005 1.00 44.36 123 GLY A C 1
ATOM 976 O O . GLY A 1 138 ? 24.818 43.215 -6.128 1.00 51.38 123 GLY A O 1
ATOM 977 N N . LEU A 1 139 ? 26.672 42.746 -4.952 1.00 41.07 124 LEU A N 1
ATOM 978 C CA . LEU A 1 139 ? 26.407 43.722 -3.864 1.00 37.02 124 LEU A CA 1
ATOM 979 C C . LEU A 1 139 ? 27.382 44.871 -3.949 1.00 35.74 124 LEU A C 1
ATOM 980 O O . LEU A 1 139 ? 28.506 44.713 -4.380 1.00 35.29 124 LEU A O 1
ATOM 985 N N . THR A 1 140 ? 26.993 46.061 -3.489 1.00 26.47 125 THR A N 1
ATOM 986 C CA . THR A 1 140 ? 27.946 47.131 -3.326 1.00 24.84 125 THR A CA 1
ATOM 987 C C . THR A 1 140 ? 28.187 47.456 -1.844 1.00 26.84 125 THR A C 1
ATOM 988 O O . THR A 1 140 ? 27.211 47.496 -1.071 1.00 22.53 125 THR A O 1
ATOM 992 N N . ARG A 1 141 ? 29.452 47.613 -1.480 1.00 25.36 126 ARG A N 1
ATOM 993 C CA . ARG A 1 141 ? 29.842 47.859 -0.128 1.00 22.49 126 ARG A CA 1
ATOM 994 C C . ARG A 1 141 ? 30.211 49.281 0.024 1.00 19.76 126 ARG A C 1
ATOM 995 O O . ARG A 1 141 ? 30.968 49.879 -0.766 1.00 21.69 126 ARG A O 1
ATOM 1003 N N . PHE A 1 142 ? 29.728 49.875 1.173 1.00 19.44 127 PHE A N 1
ATOM 1004 C CA . PHE A 1 142 ? 29.931 51.258 1.493 1.00 18.22 127 PHE A CA 1
ATOM 1005 C C . PHE A 1 142 ? 30.321 51.364 3.000 1.00 16.71 127 PHE A C 1
ATOM 1006 O O . PHE A 1 142 ? 29.918 50.557 3.753 1.00 19.83 127 PHE A O 1
ATOM 1014 N N . THR A 1 143 ? 31.096 52.364 3.378 1.00 19.79 128 THR A N 1
ATOM 1015 C CA . THR A 1 143 ? 31.258 52.715 4.737 1.00 20.10 128 THR A CA 1
ATOM 1016 C C . THR A 1 143 ? 30.547 54.047 4.962 1.00 19.25 128 THR A C 1
ATOM 1017 O O . THR A 1 143 ? 30.447 54.905 4.100 1.00 23.10 128 THR A O 1
ATOM 1021 N N . GLY A 1 144 ? 29.990 54.168 6.175 1.00 21.13 129 GLY A N 1
ATOM 1022 C CA . GLY A 1 144 ? 29.433 55.393 6.598 1.00 17.60 129 GLY A CA 1
ATOM 1023 C C . GLY A 1 144 ? 29.857 55.843 8.010 1.00 16.34 129 GLY A C 1
ATOM 1024 O O . GLY A 1 144 ? 30.077 55.015 8.890 1.00 16.90 129 GLY A O 1
ATOM 1025 N N . VAL A 1 145 ? 29.906 57.137 8.176 1.00 18.57 130 VAL A N 1
ATOM 1026 C CA . VAL A 1 145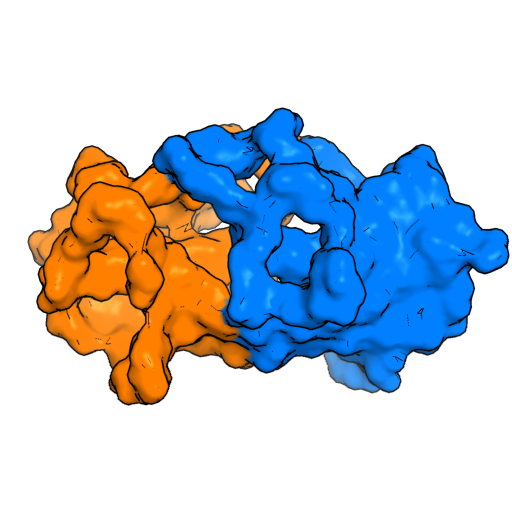 ? 30.219 57.750 9.441 1.00 18.55 130 VAL A CA 1
ATOM 1027 C C . VAL A 1 145 ? 29.249 58.891 9.644 1.00 17.36 130 VAL A C 1
ATOM 1028 O O . VAL A 1 145 ? 29.074 59.773 8.746 1.00 20.72 130 VAL A O 1
ATOM 1032 N N . ALA A 1 146 ? 28.591 58.923 10.809 1.00 18.31 131 ALA A N 1
ATOM 1033 C CA . ALA A 1 146 ? 27.636 60.013 11.086 1.00 17.98 131 ALA A CA 1
ATOM 1034 C C . ALA A 1 146 ? 28.246 60.858 12.266 1.00 16.38 131 ALA A C 1
ATOM 1035 O O . ALA A 1 146 ? 28.725 60.242 13.189 1.00 18.23 131 ALA A O 1
ATOM 1037 N N . LYS A 1 147 ? 28.185 62.157 12.119 1.00 18.30 132 LYS A N 1
ATOM 1038 C CA . LYS A 1 147 ? 28.675 63.082 13.073 1.00 19.38 132 LYS A CA 1
ATOM 1039 C C . LYS A 1 147 ? 27.567 64.070 13.510 1.00 19.92 132 LYS A C 1
ATOM 1040 O O . LYS A 1 147 ? 26.792 64.518 12.699 1.00 21.15 132 LYS A O 1
ATOM 1046 N N . VAL A 1 148 ? 27.745 64.521 14.741 1.00 19.72 133 VAL A N 1
ATOM 1047 C CA . VAL A 1 148 ? 27.073 65.647 15.293 1.00 16.69 133 VAL A CA 1
ATOM 1048 C C . VAL A 1 148 ? 28.094 66.624 15.997 1.00 16.40 133 VAL A C 1
ATOM 1049 O O . VAL A 1 148 ? 28.809 66.133 16.806 1.00 19.41 133 VAL A O 1
ATOM 1053 N N . ASP A 1 149 ? 28.105 67.849 15.604 1.00 18.24 134 ASP A N 1
ATOM 1054 C CA . ASP A 1 149 ? 29.004 68.896 16.234 1.00 23.58 134 ASP A CA 1
ATOM 1055 C C . ASP A 1 149 ? 30.474 68.398 16.126 1.00 26.75 134 ASP A C 1
ATOM 1056 O O . ASP A 1 149 ? 31.238 68.518 17.077 1.00 26.18 134 ASP A O 1
ATOM 1061 N N . GLY A 1 150 ? 30.769 67.729 15.034 1.00 26.34 135 GLY A N 1
ATOM 1062 C CA . GLY A 1 150 ? 32.120 67.259 14.699 1.00 29.12 135 GLY A CA 1
ATOM 1063 C C . GLY A 1 150 ? 32.521 65.983 15.361 1.00 29.37 135 GLY A C 1
ATOM 1064 O O . GLY A 1 150 ? 33.605 65.502 15.137 1.00 30.07 135 GLY A O 1
ATOM 1065 N N . GLU A 1 151 ? 31.687 65.386 16.189 1.00 26.39 136 GLU A N 1
ATOM 1066 C CA . GLU A 1 151 ? 32.007 64.193 16.848 1.00 27.97 136 GLU A CA 1
ATOM 1067 C C . GLU A 1 151 ? 31.230 62.975 16.224 1.00 29.97 136 GLU A C 1
ATOM 1068 O O . GLU A 1 151 ? 30.057 63.047 15.925 1.00 20.50 136 GLU A O 1
ATOM 1074 N N . ILE A 1 152 ? 31.912 61.861 16.108 1.00 25.28 137 ILE A N 1
ATOM 1075 C CA . ILE A 1 152 ? 31.305 60.651 15.588 1.00 21.75 137 ILE A CA 1
ATOM 1076 C C . ILE A 1 152 ? 30.245 60.093 16.490 1.00 24.05 137 ILE A C 1
ATOM 1077 O O . ILE A 1 152 ? 30.442 59.807 17.682 1.00 24.35 137 ILE A O 1
ATOM 1082 N N . VAL A 1 153 ? 29.053 59.869 15.938 1.00 21.17 138 VAL A N 1
ATOM 1083 C CA . VAL A 1 153 ? 27.983 59.204 16.709 1.00 18.98 138 VAL A CA 1
ATOM 1084 C C . VAL A 1 153 ? 27.662 57.833 16.198 1.00 19.26 138 VAL A C 1
ATOM 1085 O O . VAL A 1 153 ? 27.048 57.056 16.891 1.00 19.02 138 VAL A O 1
ATOM 1089 N N . CYS A 1 154 ? 28.073 57.492 14.981 1.00 19.07 139 CYS A N 1
ATOM 1090 C CA . CYS A 1 154 ? 27.774 56.157 14.466 1.00 19.24 139 CYS A CA 1
ATOM 1091 C C . CYS A 1 154 ? 28.717 55.861 13.306 1.00 16.87 139 CYS A C 1
ATOM 1092 O O . CYS A 1 154 ? 29.044 56.763 12.564 1.00 17.56 139 CYS A O 1
ATOM 1095 N N . THR A 1 155 ? 29.105 54.587 13.229 1.00 19.56 140 THR A N 1
ATOM 1096 C CA . THR A 1 155 ? 29.865 54.128 12.039 1.00 20.40 140 THR A CA 1
ATOM 1097 C C . THR A 1 155 ? 29.215 52.834 11.678 1.00 18.00 14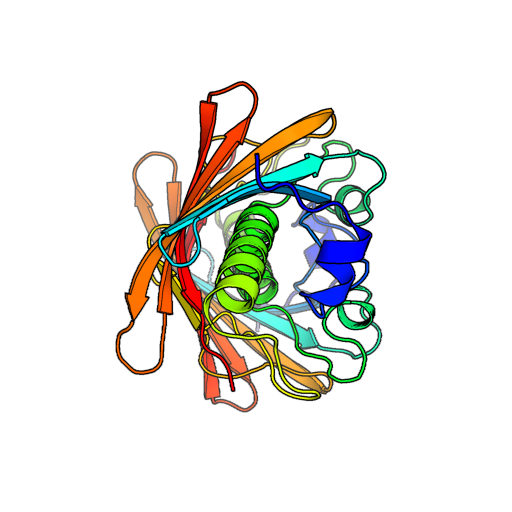0 THR A C 1
ATOM 1098 O O . THR A 1 155 ? 28.682 52.108 12.503 1.00 21.26 140 THR A O 1
ATOM 1102 N N . ALA A 1 156 ? 29.335 52.479 10.404 1.00 21.00 141 ALA A N 1
ATOM 1103 C CA . ALA A 1 156 ? 28.852 51.164 9.938 1.00 19.46 141 ALA A CA 1
ATOM 1104 C C . ALA A 1 156 ? 29.382 50.882 8.524 1.00 16.79 141 ALA A C 1
ATOM 1105 O O . ALA A 1 156 ? 29.661 51.816 7.789 1.00 18.16 141 ALA A O 1
ATOM 1107 N N . THR A 1 157 ? 29.370 49.615 8.207 1.00 18.80 142 THR A N 1
ATOM 1108 C CA . THR A 1 157 ? 29.669 49.194 6.836 1.00 19.54 142 THR A CA 1
ATOM 1109 C C . THR A 1 157 ? 28.363 48.583 6.309 1.00 16.58 142 THR A C 1
ATOM 1110 O O . THR A 1 157 ? 27.745 47.772 6.932 1.00 20.01 142 THR A O 1
ATOM 1114 N N . MET A 1 158 ? 27.974 49.047 5.137 1.00 19.78 143 MET A N 1
ATOM 1115 C CA . MET A 1 158 ? 26.653 48.722 4.571 1.00 19.34 143 MET A CA 1
ATOM 1116 C C . MET A 1 158 ? 26.789 48.031 3.193 1.00 20.45 143 MET A C 1
ATOM 1117 O O . MET A 1 158 ? 27.622 48.486 2.388 1.00 21.23 143 MET A O 1
ATOM 1122 N N . MET A 1 159 ? 25.998 47.017 2.953 1.00 19.80 144 MET A N 1
ATOM 1123 C CA . MET A 1 159 ? 25.944 46.317 1.633 1.00 20.57 144 MET A CA 1
ATOM 1124 C C . MET A 1 159 ? 24.530 46.535 1.106 1.00 22.75 144 MET A C 1
ATOM 1125 O O . MET A 1 159 ? 23.541 46.184 1.767 1.00 24.62 144 MET A O 1
ATOM 1130 N N . CYS A 1 160 ? 24.486 47.033 -0.139 1.00 23.48 145 CYS A N 1
ATOM 1131 C CA . CYS A 1 160 ? 23.208 47.376 -0.842 1.00 25.72 145 CYS A CA 1
ATOM 1132 C C . CYS A 1 160 ? 23.225 46.730 -2.253 1.00 32.43 145 CYS A C 1
ATOM 1133 O O . CYS A 1 160 ? 24.290 46.403 -2.786 1.00 26.10 145 CYS A O 1
ATOM 1136 N N . ALA A 1 161 ? 22.047 46.425 -2.787 1.00 34.96 146 ALA A N 1
ATOM 1137 C CA . ALA A 1 161 ? 21.906 45.758 -4.113 1.00 34.82 146 ALA A CA 1
ATOM 1138 C C . ALA A 1 161 ? 20.675 46.329 -4.804 1.00 39.36 146 ALA A C 1
ATOM 1139 O O . ALA A 1 161 ? 19.668 46.741 -4.122 1.00 45.28 146 ALA A O 1
ATOM 1141 N N . ARG A 1 162 ? 20.755 46.462 -6.121 1.00 46.51 147 ARG A N 1
ATOM 1142 C CA . ARG A 1 162 ? 19.547 46.742 -6.940 1.00 43.11 147 ARG A CA 1
ATOM 1143 C C . ARG A 1 162 ? 18.891 45.451 -7.343 1.00 45.15 147 ARG A C 1
ATOM 1144 O O . ARG A 1 162 ? 19.579 44.470 -7.596 1.00 52.03 147 ARG A O 1
ATOM 1152 N N . SER A 1 163 ? 17.577 45.422 -7.479 1.00 56.67 148 SER A N 1
ATOM 1153 C CA . SER A 1 163 ? 16.921 44.234 -8.077 1.00 59.63 148 SER A CA 1
ATOM 1154 C C . SER A 1 163 ? 15.624 44.623 -8.742 1.00 60.71 148 SER A C 1
ATOM 1155 O O . SER A 1 163 ? 14.904 45.443 -8.163 1.00 60.21 148 SER A O 1
ATOM 1158 N N . THR B 1 20 ? 4.424 28.106 26.409 1.00 75.39 5 THR B N 1
ATOM 1159 C CA . THR B 1 20 ? 4.097 27.872 27.870 1.00 79.40 5 THR B CA 1
ATOM 1160 C C . THR B 1 20 ? 4.127 29.244 28.595 1.00 68.19 5 THR B C 1
ATOM 1161 O O . THR B 1 20 ? 3.158 29.556 29.312 1.00 77.45 5 THR B O 1
ATOM 1165 N N . HIS B 1 21 ? 5.207 30.051 28.378 1.00 56.72 6 HIS B N 1
ATOM 1166 C CA . HIS B 1 21 ? 5.413 31.405 29.021 1.00 41.47 6 HIS B CA 1
ATOM 1167 C C . HIS B 1 21 ? 5.172 32.509 27.895 1.00 35.22 6 HIS B C 1
ATOM 1168 O O . HIS B 1 21 ? 6.058 32.842 27.106 1.00 28.43 6 HIS B O 1
ATOM 1175 N N . THR B 1 22 ? 3.932 32.896 27.748 1.00 28.41 7 THR B N 1
ATOM 1176 C CA . THR B 1 22 ? 3.514 33.748 26.614 1.00 27.85 7 THR B CA 1
ATOM 1177 C C . THR B 1 22 ? 3.312 35.117 27.303 1.00 27.99 7 THR B C 1
ATOM 1178 O O . THR B 1 22 ? 3.053 35.204 28.497 1.00 29.21 7 THR B O 1
ATOM 1182 N N . LEU B 1 23 ? 3.581 36.191 26.571 1.00 20.09 8 LEU B N 1
ATOM 1183 C CA . LEU B 1 23 ? 3.219 37.504 27.071 1.00 18.76 8 LEU B CA 1
ATOM 1184 C C . LEU B 1 23 ? 2.411 38.177 25.912 1.00 19.31 8 LEU B C 1
ATOM 1185 O O . LEU B 1 23 ? 2.858 38.149 24.764 1.00 17.28 8 LEU B O 1
ATOM 1190 N N . HIS B 1 24 ? 1.340 38.815 26.295 1.00 18.58 9 HIS B N 1
ATOM 1191 C CA . HIS B 1 24 ? 0.489 39.503 25.338 1.00 18.60 9 HIS B CA 1
ATOM 1192 C C . HIS B 1 24 ? 0.833 41.004 25.415 1.00 17.90 9 HIS B C 1
ATOM 1193 O O . HIS B 1 24 ? 1.705 41.446 26.167 1.00 14.95 9 HIS B O 1
ATOM 1200 N N . ILE B 1 25 ? 0.076 41.849 24.690 1.00 17.27 10 ILE B N 1
ATOM 1201 C CA . ILE B 1 25 ? 0.609 43.162 24.499 1.00 18.13 10 ILE B CA 1
ATOM 1202 C C . ILE B 1 25 ? 0.641 44.022 25.771 1.00 16.63 10 ILE B C 1
ATOM 1203 O O . ILE B 1 25 ? 1.524 44.892 25.921 1.00 17.22 10 ILE B O 1
ATOM 1208 N N . GLU B 1 26 ? -0.293 43.842 26.673 1.00 15.84 11 GLU B N 1
ATOM 1209 C CA . GLU B 1 26 ? -0.291 44.670 27.888 1.00 18.51 11 GLU B CA 1
ATOM 1210 C C . GLU B 1 26 ? 0.884 44.327 28.756 1.00 17.78 11 GLU B C 1
ATOM 1211 O O . GLU B 1 26 ? 1.482 45.186 29.391 1.00 19.49 11 GLU B O 1
ATOM 1217 N N . GLU B 1 27 ? 1.231 43.055 28.808 1.00 18.74 12 GLU B N 1
ATOM 1218 C CA . GLU B 1 27 ? 2.489 42.682 29.491 1.00 18.37 12 GLU B CA 1
ATOM 1219 C C . GLU B 1 27 ? 3.742 43.244 28.839 1.00 19.05 12 GLU B C 1
ATOM 1220 O O . GLU B 1 27 ? 4.629 43.753 29.497 1.00 17.88 12 GLU B O 1
ATOM 1226 N N . ILE B 1 28 ? 3.763 43.226 27.516 1.00 17.67 13 ILE B N 1
ATOM 1227 C CA . ILE B 1 28 ? 4.816 43.870 26.770 1.00 17.82 13 ILE B CA 1
ATOM 1228 C C . ILE B 1 28 ? 4.912 45.371 27.072 1.00 16.85 13 ILE B C 1
ATOM 1229 O O . ILE B 1 28 ? 6.012 45.931 27.307 1.00 18.08 13 ILE B O 1
ATOM 1234 N N . LEU B 1 29 ? 3.789 46.057 27.074 1.00 17.50 14 LEU B N 1
ATOM 1235 C CA . LEU B 1 29 ? 3.766 47.511 27.317 1.00 17.35 14 LEU B CA 1
ATOM 1236 C C . LEU B 1 29 ? 4.301 47.814 28.721 1.00 17.46 14 LEU B C 1
ATOM 1237 O O . LEU B 1 29 ? 4.907 48.867 28.950 1.00 18.09 14 LEU B O 1
ATOM 1242 N N . ASP B 1 30 ? 4.098 46.877 29.640 1.00 19.47 15 ASP B N 1
ATOM 1243 C CA . ASP B 1 30 ? 4.643 47.084 30.996 1.00 21.38 15 ASP B CA 1
ATOM 1244 C C . ASP B 1 30 ? 6.137 46.890 31.098 1.00 23.28 15 ASP B C 1
ATOM 1245 O O . ASP B 1 30 ? 6.715 47.278 32.106 1.00 24.93 15 ASP B O 1
ATOM 1250 N N . LEU B 1 31 ? 6.759 46.176 30.183 1.00 18.58 16 LEU B N 1
ATOM 1251 C CA . LEU B 1 31 ? 8.178 45.891 30.164 1.00 18.45 16 LEU B CA 1
ATOM 1252 C C . LEU B 1 31 ? 8.965 46.831 29.335 1.00 20.68 16 LEU B C 1
ATOM 1253 O O . LEU B 1 31 ? 9.991 47.300 29.739 1.00 20.13 16 LEU B O 1
ATOM 1258 N N . LEU B 1 32 ? 8.546 47.074 28.094 1.00 16.24 17 LEU B N 1
ATOM 1259 C CA . LEU B 1 32 ? 9.285 47.957 27.237 1.00 16.47 17 LEU B CA 1
ATOM 1260 C C . LEU B 1 32 ? 8.740 49.379 27.327 1.00 15.45 17 LEU B C 1
ATOM 1261 O O . LEU B 1 32 ? 7.536 49.597 27.486 1.00 16.79 17 LEU B O 1
ATOM 1266 N N . PRO B 1 33 ? 9.624 50.367 27.177 1.00 17.31 18 PRO B N 1
ATOM 1267 C CA . PRO B 1 33 ? 9.198 51.756 27.174 1.00 16.44 18 PRO B CA 1
ATOM 1268 C C . PRO B 1 33 ? 8.752 52.254 25.812 1.00 17.33 18 PRO B C 1
ATOM 1269 O O . PRO B 1 33 ? 8.120 53.298 25.739 1.00 16.75 18 PRO B O 1
ATOM 1273 N N . HIS B 1 34 ? 9.078 51.489 24.785 1.00 14.13 19 HIS B N 1
ATOM 1274 C CA . HIS B 1 34 ? 8.703 51.864 23.401 1.00 14.83 19 HIS B CA 1
ATOM 1275 C C . HIS B 1 34 ? 7.197 51.951 23.282 1.00 13.81 19 HIS B C 1
ATOM 1276 O O . HIS B 1 34 ? 6.413 51.182 23.873 1.00 15.28 19 HIS B O 1
ATOM 1283 N N . ARG B 1 35 ? 6.743 52.882 22.446 1.00 13.22 20 ARG B N 1
ATOM 1284 C CA . ARG B 1 35 ? 5.286 53.102 22.221 1.00 14.00 20 ARG B CA 1
ATOM 1285 C C . ARG B 1 35 ? 5.127 53.283 20.710 1.00 12.70 20 ARG B C 1
ATOM 1286 O O . ARG B 1 35 ? 6.096 53.400 19.966 1.00 13.88 20 ARG B O 1
ATOM 1294 N N . PHE B 1 36 ? 3.900 53.492 20.277 1.00 14.59 21 PHE B N 1
ATOM 1295 C CA . PHE B 1 36 ? 3.618 53.774 18.855 1.00 13.73 21 PHE B CA 1
ATOM 1296 C C . PHE B 1 36 ? 4.334 55.076 18.410 1.00 12.55 21 PHE B C 1
ATOM 1297 O O . PHE B 1 36 ? 4.320 56.074 19.118 1.00 13.24 21 PHE B O 1
ATOM 1305 N N . PRO B 1 37 ? 4.921 55.063 17.213 1.0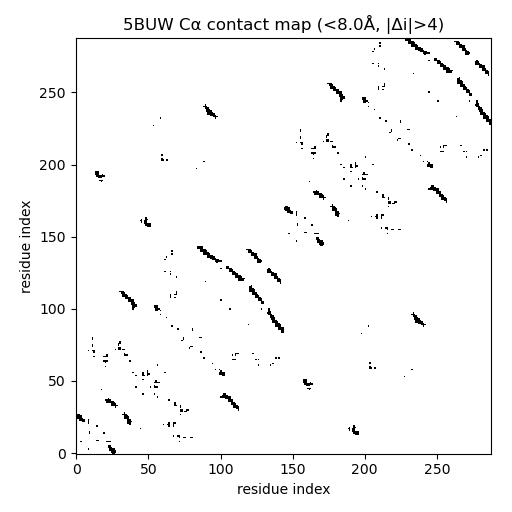0 12.84 22 PRO B N 1
ATOM 1306 C CA . PRO B 1 37 ? 4.913 54.050 16.160 1.00 13.32 22 PRO B CA 1
ATOM 1307 C C . PRO B 1 37 ? 6.246 53.262 16.151 1.00 13.92 22 PRO B C 1
ATOM 1308 O O . PRO B 1 37 ? 6.829 52.966 15.067 1.00 12.61 22 PRO B O 1
ATOM 1312 N N . PHE B 1 38 ? 6.784 52.902 17.351 1.00 13.22 23 PHE B N 1
ATOM 1313 C CA . PHE B 1 38 ? 8.070 52.243 17.378 1.00 13.35 23 PHE B CA 1
ATOM 1314 C C . PHE B 1 38 ? 8.106 51.083 18.374 1.00 16.18 23 PHE B C 1
ATOM 1315 O O . PHE B 1 38 ? 9.204 50.703 18.881 1.00 16.18 23 PHE B O 1
ATOM 1323 N N . LEU B 1 39 ? 6.943 50.537 18.695 1.00 13.60 24 LEU B N 1
ATOM 1324 C CA . LEU B 1 39 ? 6.882 49.264 19.444 1.00 13.56 24 LEU B CA 1
ATOM 1325 C C . LEU B 1 39 ? 6.568 48.170 18.448 1.00 15.51 24 LEU B C 1
ATOM 1326 O O . LEU B 1 39 ? 5.440 48.197 17.830 1.00 12.58 24 LEU B O 1
ATOM 1331 N N . LEU B 1 40 ? 7.520 47.273 18.283 1.00 14.27 25 LEU B N 1
ATOM 1332 C CA . LEU B 1 40 ? 7.556 46.327 17.162 1.00 13.30 25 LEU B CA 1
ATOM 1333 C C . LEU B 1 40 ? 7.605 44.853 17.589 1.00 15.69 25 LEU B C 1
ATOM 1334 O O . LEU B 1 40 ? 7.930 43.981 16.784 1.00 16.66 25 LEU B O 1
ATOM 1339 N N . VAL B 1 41 ? 7.165 44.613 18.787 1.00 14.36 26 VAL B N 1
ATOM 1340 C CA . VAL B 1 41 ? 6.919 43.248 19.316 1.00 16.39 26 VAL B CA 1
ATOM 1341 C C . VAL B 1 41 ? 5.434 43.133 19.698 1.00 14.83 26 VAL B C 1
ATOM 1342 O O . VAL B 1 41 ? 4.956 43.860 20.562 1.00 15.17 26 VAL B O 1
ATOM 1346 N N . ASP B 1 42 ? 4.665 42.268 18.976 1.00 14.67 27 ASP B N 1
ATOM 1347 C CA . ASP B 1 42 ? 3.292 42.107 19.232 1.00 14.04 27 ASP B CA 1
ATOM 1348 C C . ASP B 1 42 ? 2.895 41.016 20.209 1.00 14.21 27 ASP B C 1
ATOM 1349 O O . ASP B 1 42 ? 1.816 41.129 20.806 1.00 16.19 27 ASP B O 1
ATOM 1354 N N . ARG B 1 43 ? 3.755 40.036 20.371 1.00 16.02 28 ARG B N 1
ATOM 1355 C CA . ARG B 1 43 ? 3.469 38.931 21.296 1.00 15.83 28 ARG B CA 1
ATOM 1356 C C . ARG B 1 43 ? 4.780 38.195 21.606 1.00 15.29 28 ARG B C 1
ATOM 1357 O O . ARG B 1 43 ? 5.665 38.151 20.777 1.00 16.87 28 ARG B O 1
ATOM 1365 N N . VAL B 1 44 ? 4.870 37.667 22.809 1.00 18.15 29 VAL B N 1
ATOM 1366 C CA . VAL B 1 44 ? 5.908 36.675 23.190 1.00 16.62 29 VAL B CA 1
ATOM 1367 C C . VAL B 1 44 ? 5.314 35.275 23.291 1.00 14.76 29 VAL B C 1
ATOM 1368 O O . VAL B 1 44 ? 4.369 35.057 24.036 1.00 19.44 29 VAL B O 1
ATOM 1372 N N . LEU B 1 45 ? 5.870 34.407 22.472 1.00 17.58 30 LEU B N 1
ATOM 1373 C CA . LEU B 1 45 ? 5.401 33.000 22.375 1.00 20.79 30 LEU B CA 1
ATOM 1374 C C . LEU B 1 45 ? 6.041 32.110 23.458 1.00 24.11 30 LEU B C 1
ATOM 1375 O O . LEU B 1 45 ? 5.358 31.266 23.981 1.00 23.61 30 LEU B O 1
ATOM 1380 N N . ASP B 1 46 ? 7.298 32.387 23.817 1.00 24.26 31 ASP B N 1
ATOM 1381 C CA . ASP B 1 46 ? 7.947 31.589 24.858 1.00 24.37 31 ASP B CA 1
ATOM 1382 C C . ASP B 1 46 ? 9.264 32.261 25.171 1.00 21.73 31 ASP B C 1
ATOM 1383 O O . ASP B 1 46 ? 9.767 33.059 24.414 1.00 19.87 31 ASP B O 1
ATOM 1388 N N . PHE B 1 47 ? 9.781 31.936 26.359 1.00 20.88 32 PHE B N 1
ATOM 1389 C CA . PHE B 1 47 ? 11.059 32.443 26.761 1.00 20.09 32 PHE B CA 1
ATOM 1390 C C . PHE B 1 47 ? 11.571 31.557 27.972 1.00 21.67 32 PHE B C 1
ATOM 1391 O O . PHE B 1 47 ? 10.793 30.964 28.681 1.00 21.85 32 PHE B O 1
ATOM 1399 N N . GLU B 1 48 ? 12.885 31.563 28.097 1.00 21.30 33 GLU B N 1
ATOM 1400 C CA . GLU B 1 48 ? 13.504 31.025 29.315 1.00 27.29 33 GLU B CA 1
ATOM 1401 C C . GLU B 1 48 ? 14.511 32.044 29.785 1.00 19.42 33 GLU B C 1
ATOM 1402 O O . GLU B 1 48 ? 15.384 32.487 29.047 1.00 19.87 33 GLU B O 1
ATOM 1408 N N . GLU B 1 49 ? 14.320 32.510 30.978 1.00 20.76 34 GLU B N 1
ATOM 1409 C CA . GLU B 1 49 ? 15.073 33.608 31.470 1.00 23.38 34 GLU B CA 1
ATOM 1410 C C . GLU B 1 49 ? 16.557 33.364 31.371 1.00 24.67 34 GLU B C 1
ATOM 1411 O O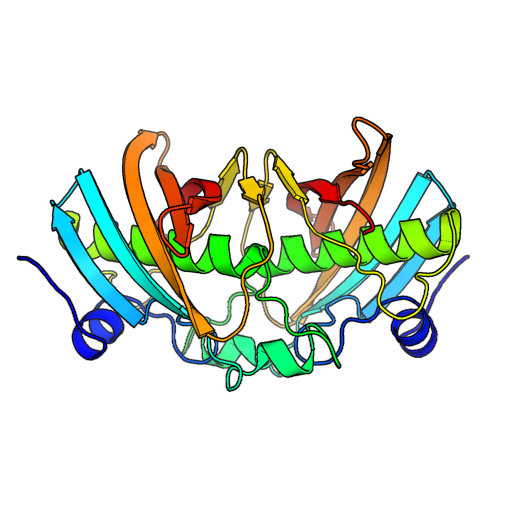 . GLU B 1 49 ? 17.037 32.249 31.633 1.00 20.81 34 GLU B O 1
ATOM 1417 N N . GLY B 1 50 ? 17.294 34.356 30.995 1.00 21.10 35 GLY B N 1
ATOM 1418 C CA . GLY B 1 50 ? 18.719 34.227 30.719 1.00 24.34 35 GLY B CA 1
ATOM 1419 C C . GLY B 1 50 ? 19.196 33.456 29.522 1.00 26.13 35 GLY B C 1
ATOM 1420 O O . GLY B 1 50 ? 20.415 33.349 29.319 1.00 23.38 35 GLY B O 1
ATOM 1421 N N . LYS B 1 51 ? 18.271 32.934 28.711 1.00 20.98 36 LYS B N 1
ATOM 1422 C CA . LYS B 1 51 ? 18.633 32.037 27.668 1.00 21.48 36 LYS B CA 1
ATOM 1423 C C . LYS B 1 51 ? 18.065 32.517 26.291 1.00 20.52 36 LYS B C 1
ATOM 1424 O O . LYS B 1 51 ? 18.811 32.779 25.367 1.00 19.57 36 LYS B O 1
ATOM 1430 N N . PHE B 1 52 ? 16.773 32.410 26.191 1.00 21.29 37 PHE B N 1
ATOM 1431 C CA . PHE B 1 52 ? 16.149 32.702 24.874 1.00 22.72 37 PHE B CA 1
ATOM 1432 C C . PHE B 1 52 ? 14.767 33.331 25.044 1.00 19.56 37 PHE B C 1
ATOM 1433 O O . PHE B 1 52 ? 14.086 33.193 26.038 1.00 19.32 37 PHE B O 1
ATOM 1441 N N . LEU B 1 53 ? 14.363 34.004 23.934 1.00 21.15 38 LEU B N 1
ATOM 1442 C CA . LEU B 1 53 ? 12.985 34.467 23.800 1.00 20.09 38 LEU B CA 1
ATOM 1443 C C . LEU B 1 53 ? 12.538 34.400 22.328 1.00 17.56 38 LEU B C 1
ATOM 1444 O O . LEU B 1 53 ? 13.311 34.740 21.485 1.00 19.22 38 LEU B O 1
ATOM 1449 N N . ARG B 1 54 ? 11.281 33.976 22.164 1.00 20.15 39 ARG B N 1
ATOM 1450 C CA . ARG B 1 54 ? 10.660 33.844 20.869 1.00 20.02 39 ARG B CA 1
ATOM 1451 C C . ARG B 1 54 ? 9.476 34.790 20.812 1.00 17.69 39 ARG B C 1
ATOM 1452 O O . ARG B 1 54 ? 8.539 34.778 21.624 1.00 17.05 39 ARG B O 1
ATOM 1460 N N . ALA B 1 55 ? 9.519 35.678 19.817 1.00 20.08 40 ALA B N 1
ATOM 1461 C CA . ALA B 1 55 ? 8.481 36.766 19.798 1.00 17.78 40 ALA B CA 1
ATOM 1462 C C . ALA B 1 55 ? 7.862 36.777 18.359 1.00 19.81 40 ALA B C 1
ATOM 1463 O O . ALA B 1 55 ? 8.430 36.197 17.418 1.00 20.18 40 ALA B O 1
ATOM 1465 N N . VAL B 1 56 ? 6.704 37.453 18.237 1.00 19.60 41 VAL B N 1
ATOM 1466 C CA . VAL B 1 56 ? 6.003 37.619 16.930 1.00 20.02 41 VAL B CA 1
ATOM 1467 C C . VAL B 1 56 ? 5.930 39.137 16.634 1.00 16.75 41 VAL B C 1
ATOM 1468 O O . VAL B 1 56 ? 5.533 39.897 17.520 1.00 15.42 41 VAL B O 1
ATOM 1472 N N . LYS B 1 57 ? 6.269 39.485 15.412 1.00 15.41 42 LYS B N 1
ATOM 1473 C CA . LYS B 1 57 ? 5.917 40.794 14.872 1.00 14.40 42 LYS B CA 1
ATOM 1474 C C . LYS B 1 57 ? 4.918 40.492 13.693 1.00 14.05 42 LYS B C 1
ATOM 1475 O O . LYS B 1 57 ? 5.354 39.940 12.705 1.00 14.69 42 LYS B O 1
ATOM 1481 N N . ASN B 1 58 ? 3.659 40.855 13.846 1.00 15.07 43 ASN B N 1
ATOM 1482 C CA . ASN B 1 58 ? 2.710 40.832 12.707 1.00 15.39 43 ASN B CA 1
ATOM 1483 C C . ASN B 1 58 ? 2.985 42.047 11.787 1.00 17.03 43 ASN B C 1
ATOM 1484 O O . ASN B 1 58 ? 3.045 43.169 12.297 1.00 16.51 43 ASN B O 1
ATOM 1489 N N . VAL B 1 59 ? 3.131 41.786 10.495 1.00 15.08 44 VAL B N 1
ATOM 1490 C CA . VAL B 1 59 ? 3.483 42.744 9.510 1.00 14.72 44 VAL B CA 1
ATOM 1491 C C . VAL B 1 59 ? 2.187 43.006 8.797 1.00 15.11 44 VAL B C 1
ATOM 1492 O O . VAL B 1 59 ? 1.609 42.108 8.201 1.00 15.52 44 VAL B O 1
ATOM 1496 N N . SER B 1 60 ? 1.711 44.238 8.901 1.00 15.24 45 SER B N 1
ATOM 1497 C CA . SER B 1 60 ? 0.364 44.606 8.313 1.00 14.54 45 SER B CA 1
ATOM 1498 C C . SER B 1 60 ? 0.569 45.764 7.357 1.00 14.43 45 SER B C 1
ATOM 1499 O O . SER B 1 60 ? 1.335 46.672 7.633 1.00 12.24 45 SER B O 1
ATOM 1502 N N . PHE B 1 61 ? -0.240 45.852 6.280 1.00 13.09 46 PHE B N 1
ATOM 1503 C CA . PHE B 1 61 ? -0.169 47.027 5.441 1.00 13.05 46 PHE B CA 1
ATOM 1504 C C . PHE B 1 61 ? -0.487 48.286 6.252 1.00 13.66 46 PHE B C 1
ATOM 1505 O O . PHE B 1 61 ? 0.010 49.352 5.915 1.00 11.66 46 PHE B O 1
ATOM 1513 N N . ASN B 1 62 ? -1.320 48.198 7.243 1.00 11.88 47 ASN B N 1
ATOM 1514 C CA . ASN B 1 62 ? -1.819 49.367 8.002 1.00 14.10 47 ASN B CA 1
ATOM 1515 C C . ASN B 1 62 ? -0.817 49.929 9.018 1.00 15.84 47 ASN B C 1
ATOM 1516 O O . ASN B 1 62 ? -1.204 50.227 10.100 1.00 18.92 47 ASN B O 1
ATOM 1521 N N . GLU B 1 63 ? 0.442 49.832 8.747 1.00 14.84 48 GLU B N 1
ATOM 1522 C CA . GLU B 1 63 ? 1.502 50.373 9.619 1.00 13.77 48 GLU B CA 1
ATOM 1523 C C . GLU B 1 63 ? 2.015 51.596 8.933 1.00 14.27 48 GLU B C 1
ATOM 1524 O O . GLU B 1 63 ? 2.166 51.672 7.723 1.00 13.01 48 GLU B O 1
ATOM 1530 N N . PRO B 1 64 ? 2.345 52.634 9.702 1.00 14.45 49 PRO B N 1
ATOM 1531 C CA . PRO B 1 64 ? 2.646 53.920 9.073 1.00 14.43 49 PRO B CA 1
ATOM 1532 C C . PRO B 1 64 ? 3.841 54.026 8.164 1.00 14.33 49 PRO B C 1
ATOM 1533 O O . PRO B 1 64 ? 3.824 54.890 7.278 1.00 15.44 49 PRO B O 1
ATOM 1537 N N . PHE B 1 65 ? 4.888 53.249 8.401 1.00 13.20 50 PHE B N 1
ATOM 1538 C CA . PHE B 1 65 ? 6.093 53.303 7.525 1.00 14.11 50 PHE B CA 1
ATOM 1539 C C . PHE B 1 65 ? 5.846 52.799 6.142 1.00 15.90 50 PHE B C 1
ATOM 1540 O O . PHE B 1 65 ? 6.583 53.182 5.208 1.00 13.80 50 PHE B O 1
ATOM 1548 N N . PHE B 1 66 ? 4.820 52.013 5.931 1.00 15.11 51 PHE B N 1
ATOM 1549 C CA . PHE B 1 66 ? 4.640 51.438 4.568 1.00 15.57 51 PHE B CA 1
ATOM 1550 C C . PHE B 1 66 ? 4.204 52.482 3.538 1.00 20.53 51 PHE B C 1
ATOM 1551 O O . PHE B 1 66 ? 4.598 52.375 2.393 1.00 20.01 51 PHE B O 1
ATOM 1559 N N . GLN B 1 67 ? 3.590 53.567 3.943 1.00 17.47 52 GLN B N 1
ATOM 1560 C CA . GLN B 1 67 ? 3.275 54.732 3.061 1.00 20.50 52 GLN B CA 1
ATOM 1561 C C . GLN B 1 67 ? 4.581 55.235 2.391 1.00 17.72 52 GLN B C 1
ATOM 1562 O O . GLN B 1 67 ? 4.570 55.746 1.221 1.00 19.14 52 GLN B O 1
ATOM 1568 N N . GLY B 1 68 ? 5.686 55.116 3.105 1.00 16.03 53 GLY B N 1
ATOM 1569 C CA . GLY B 1 68 ? 6.960 55.645 2.594 1.00 16.01 53 GLY B CA 1
ATOM 1570 C C . GLY B 1 68 ? 7.991 54.665 2.023 1.00 15.39 53 GLY B C 1
ATOM 1571 O O . GLY B 1 68 ? 9.052 55.075 1.611 1.00 18.65 53 GLY B O 1
ATOM 1572 N N . HIS B 1 69 ? 7.703 53.413 2.272 1.00 14.03 54 HIS B N 1
ATOM 1573 C CA . HIS B 1 69 ? 8.629 52.337 2.073 1.00 13.97 54 HIS B CA 1
ATOM 1574 C C . HIS B 1 69 ? 8.039 51.054 1.495 1.00 14.62 54 HIS B C 1
ATOM 1575 O O . HIS B 1 69 ? 7.932 50.055 2.195 1.00 14.59 54 HIS B O 1
ATOM 1582 N N . PHE B 1 70 ? 7.642 51.053 0.232 1.00 15.88 55 PHE B N 1
ATOM 1583 C CA . PHE B 1 70 ? 7.708 52.213 -0.674 1.00 15.41 55 PHE B CA 1
ATOM 1584 C C . PHE B 1 70 ? 6.348 52.395 -1.362 1.00 16.55 55 PHE B C 1
ATOM 1585 O O . PHE B 1 70 ? 5.598 51.454 -1.413 1.00 17.17 55 PHE B O 1
ATOM 1593 N N . PRO B 1 71 ? 6.036 53.613 -1.873 1.00 17.38 56 PRO B N 1
ATOM 1594 C CA . PRO B 1 71 ? 4.766 53.803 -2.573 1.00 18.90 56 PRO B CA 1
ATOM 1595 C C . PRO B 1 71 ? 4.657 52.784 -3.717 1.00 18.74 56 PRO B C 1
ATOM 1596 O O . PRO B 1 71 ? 5.595 52.621 -4.503 1.00 18.09 56 PRO B O 1
ATOM 1600 N N . GLY B 1 72 ? 3.576 52.040 -3.724 1.00 20.83 57 GLY B N 1
ATOM 1601 C CA . GLY B 1 72 ? 3.370 51.048 -4.790 1.00 21.57 57 GLY B CA 1
ATOM 1602 C C . GLY B 1 72 ? 3.946 49.688 -4.450 1.00 23.06 57 GLY B C 1
ATOM 1603 O O . GLY B 1 72 ? 3.623 48.703 -5.085 1.00 24.11 57 GLY B O 1
ATOM 1604 N N . LYS B 1 73 ? 4.889 49.616 -3.479 1.00 18.45 58 LYS B N 1
ATOM 1605 C CA . LYS B 1 73 ? 5.602 48.381 -3.215 1.00 17.65 58 LYS B CA 1
ATOM 1606 C C . LYS B 1 73 ? 6.025 48.302 -1.741 1.00 16.61 58 LYS B C 1
ATOM 1607 O O . LYS B 1 73 ? 7.165 48.707 -1.381 1.00 16.12 58 LYS B O 1
ATOM 1613 N N . PRO B 1 74 ? 5.119 47.818 -0.940 1.00 16.35 59 PRO B N 1
ATOM 1614 C CA . PRO B 1 74 ? 5.387 47.717 0.509 1.00 16.56 59 PRO B CA 1
ATOM 1615 C C . PRO B 1 74 ? 6.449 46.702 0.893 1.00 16.45 59 PRO B C 1
ATOM 1616 O O . PRO B 1 74 ? 6.330 45.483 0.607 1.00 17.92 59 PRO B O 1
ATOM 1620 N N . ILE B 1 75 ? 7.494 47.182 1.557 1.00 16.97 60 ILE B N 1
ATOM 1621 C CA . ILE B 1 75 ? 8.582 46.336 1.965 1.00 16.15 60 ILE B CA 1
ATOM 1622 C C . ILE B 1 75 ? 8.893 46.692 3.421 1.00 17.22 60 ILE B C 1
ATOM 1623 O O . ILE B 1 75 ? 9.137 47.833 3.714 1.00 14.84 60 ILE B O 1
ATOM 1628 N N . PHE B 1 76 ? 8.763 45.746 4.321 1.00 17.72 61 PHE B N 1
ATOM 1629 C CA . PHE B 1 76 ? 9.076 46.053 5.757 1.00 16.17 61 PHE B CA 1
ATOM 1630 C C . PHE B 1 76 ? 10.604 46.395 5.840 1.00 18.12 61 PHE B C 1
ATOM 1631 O O . PHE B 1 76 ? 11.454 45.623 5.386 1.00 16.40 61 PHE B O 1
ATOM 1639 N N . PRO B 1 77 ? 10.993 47.517 6.392 1.00 15.78 62 PRO B N 1
ATOM 1640 C CA . PRO B 1 77 ? 12.397 47.914 6.376 1.00 14.50 62 PRO B CA 1
ATOM 1641 C C . PRO B 1 77 ? 13.267 46.944 7.147 1.00 14.56 62 PRO B C 1
ATOM 1642 O O . PRO B 1 77 ? 12.942 46.553 8.263 1.00 15.61 62 PRO B O 1
ATOM 1646 N N . GLY B 1 78 ? 14.395 46.541 6.548 1.00 16.17 63 GLY B N 1
ATOM 1647 C CA . GLY B 1 78 ? 15.294 45.669 7.256 1.00 15.27 63 GLY B CA 1
ATOM 1648 C C . GLY B 1 78 ? 15.715 46.249 8.622 1.00 15.94 63 GLY B C 1
ATOM 1649 O O . GLY B 1 78 ? 15.918 45.532 9.570 1.00 14.81 63 GLY B O 1
ATOM 1650 N N . VAL B 1 79 ? 15.930 47.551 8.644 1.00 13.98 64 VAL B N 1
ATOM 1651 C CA . VAL B 1 79 ? 16.347 48.191 9.886 1.00 15.13 64 VAL B CA 1
ATOM 1652 C C . VAL B 1 79 ? 15.323 47.991 10.981 1.00 16.22 64 VAL B C 1
ATOM 1653 O O . VAL B 1 79 ? 15.676 47.947 12.204 1.00 16.47 64 VAL B O 1
ATOM 1657 N N . LEU B 1 80 ? 14.050 47.867 10.641 1.00 13.81 65 LEU B N 1
ATOM 1658 C CA . LEU B 1 80 ? 13.056 47.620 11.655 1.00 13.13 65 LEU B CA 1
ATOM 1659 C C . LEU B 1 80 ? 12.982 46.186 12.119 1.00 12.53 65 LEU B C 1
ATOM 1660 O O . LEU B 1 80 ? 12.468 45.862 13.170 1.00 15.73 65 LEU B O 1
ATOM 1665 N N . ILE B 1 81 ? 13.498 45.256 11.313 1.00 13.86 66 ILE B N 1
ATOM 1666 C CA . ILE B 1 81 ? 13.670 43.871 11.820 1.00 13.71 66 ILE B CA 1
ATOM 1667 C C . ILE B 1 81 ? 14.729 43.922 12.908 1.00 14.49 66 ILE B C 1
ATOM 1668 O O . ILE B 1 81 ? 14.526 43.234 13.951 1.00 16.88 66 ILE B O 1
ATOM 1673 N N . LEU B 1 82 ? 15.814 44.659 12.670 1.00 16.21 67 LEU B N 1
ATOM 1674 C CA . LEU B 1 82 ? 16.907 44.756 13.711 1.00 13.65 67 LEU B CA 1
ATOM 1675 C C . LEU B 1 82 ? 16.304 45.348 14.970 1.00 17.29 67 LEU B C 1
ATOM 1676 O O . LEU B 1 82 ? 16.520 44.916 16.084 1.00 16.71 67 LEU B O 1
ATOM 1681 N N . GLU B 1 83 ? 15.484 46.397 14.805 1.00 15.61 68 GLU B N 1
ATOM 1682 C CA . GLU B 1 83 ? 14.810 46.964 15.963 1.00 15.63 68 GLU B CA 1
ATOM 1683 C C . GLU B 1 83 ? 13.922 46.117 16.651 1.00 15.20 68 GLU B C 1
ATOM 1684 O O . GLU B 1 83 ? 13.931 46.106 17.902 1.00 14.82 68 GLU B O 1
ATOM 1690 N N . ALA B 1 84 ? 13.081 45.352 15.928 1.00 14.16 69 ALA B N 1
ATOM 1691 C CA . ALA B 1 84 ? 12.157 44.483 16.586 1.00 12.85 69 ALA B CA 1
ATOM 1692 C C . ALA B 1 84 ? 12.894 43.396 17.401 1.00 14.13 69 ALA B C 1
ATOM 1693 O O . ALA B 1 84 ? 12.511 43.042 18.486 1.00 14.58 69 ALA B O 1
ATOM 1695 N N . MET B 1 85 ? 13.931 42.863 16.810 1.00 14.54 70 MET B N 1
ATOM 1696 C CA . MET B 1 85 ? 14.768 41.849 17.544 1.00 15.61 70 MET B CA 1
ATOM 1697 C C . MET B 1 85 ? 15.406 42.469 18.771 1.00 17.50 70 MET B C 1
ATOM 1698 O O . MET B 1 85 ? 15.429 41.800 19.807 1.00 19.22 70 MET B O 1
ATOM 1703 N N . ALA B 1 86 ? 15.964 43.660 18.645 1.00 18.16 71 ALA B N 1
ATOM 1704 C CA . ALA B 1 86 ? 16.556 44.381 19.834 1.00 17.43 71 ALA B CA 1
ATOM 1705 C C . ALA B 1 86 ? 15.537 44.560 20.905 1.00 18.26 71 ALA B C 1
ATOM 1706 O O . ALA B 1 86 ? 15.772 44.350 22.109 1.00 16.07 71 ALA B O 1
ATOM 1708 N N . GLN B 1 87 ? 14.311 44.866 20.512 1.00 17.88 72 GLN B N 1
ATOM 1709 C CA . GLN B 1 87 ? 13.187 44.948 21.496 1.00 15.97 72 GLN B CA 1
ATOM 1710 C C . GLN B 1 87 ? 12.915 43.643 22.166 1.00 15.26 72 GLN B C 1
ATOM 1711 O O . GLN B 1 87 ? 12.710 43.602 23.381 1.00 14.33 72 GLN B O 1
ATOM 1717 N N . ALA B 1 88 ? 12.910 42.568 21.406 1.00 15.46 73 ALA B N 1
ATOM 1718 C CA . ALA B 1 88 ? 12.719 41.272 21.963 1.00 16.22 73 ALA B CA 1
ATOM 1719 C C . ALA B 1 88 ? 13.890 40.891 22.976 1.00 16.77 73 ALA B C 1
ATOM 1720 O O . ALA B 1 88 ? 13.612 40.276 23.987 1.00 17.50 73 ALA B O 1
ATOM 1722 N N . THR B 1 89 ? 15.079 41.317 22.661 1.00 15.50 74 THR B N 1
ATOM 1723 C CA . THR B 1 89 ? 16.206 41.174 23.698 1.00 16.68 74 THR B CA 1
ATOM 1724 C C . THR B 1 89 ? 15.893 41.948 24.938 1.00 17.38 74 THR B C 1
ATOM 1725 O O . THR B 1 89 ? 16.158 41.488 26.035 1.00 17.10 74 THR B O 1
ATOM 1729 N N . GLY B 1 90 ? 15.348 43.169 24.818 1.00 14.85 75 GLY B N 1
ATOM 1730 C CA . GLY B 1 90 ? 14.956 43.940 25.983 1.00 14.37 75 GLY B CA 1
ATOM 1731 C C . GLY B 1 90 ? 13.941 43.302 26.833 1.00 15.17 75 GLY B C 1
ATOM 1732 O O . GLY B 1 90 ? 14.016 43.267 28.108 1.00 16.14 75 GLY B O 1
ATOM 1733 N N . ILE B 1 91 ? 12.925 42.682 26.219 1.00 16.47 76 ILE B N 1
ATOM 1734 C CA . ILE B 1 91 ? 11.948 42.016 26.989 1.00 16.57 76 ILE B CA 1
ATOM 1735 C C . ILE B 1 91 ? 12.640 40.831 27.767 1.00 19.11 76 ILE B C 1
ATOM 1736 O O . ILE B 1 91 ? 12.363 40.597 28.973 1.00 18.80 76 ILE B O 1
ATOM 1741 N N . LEU B 1 92 ? 13.474 40.104 27.057 1.00 20.05 77 LEU B N 1
ATOM 1742 C CA . LEU B 1 92 ? 14.256 38.984 27.785 1.00 19.97 77 LEU B CA 1
ATOM 1743 C C . LEU B 1 92 ? 15.077 39.522 28.976 1.00 20.15 77 LEU B C 1
ATOM 1744 O O . LEU B 1 92 ? 14.986 38.978 30.077 1.00 20.43 77 LEU B O 1
ATOM 1749 N N . ALA B 1 93 ? 15.837 40.548 28.715 1.00 20.50 78 ALA B N 1
ATOM 1750 C CA . ALA B 1 93 ? 16.683 41.238 29.713 1.00 20.41 78 ALA B CA 1
ATOM 1751 C C . ALA B 1 93 ? 15.873 41.689 30.902 1.00 21.44 78 ALA B C 1
ATOM 1752 O O . ALA B 1 93 ? 16.256 41.437 32.083 1.00 18.82 78 ALA B O 1
ATOM 1754 N N . PHE B 1 94 ? 14.644 42.231 30.664 1.00 20.15 79 PHE B N 1
ATOM 1755 C CA . PHE B 1 94 ? 13.857 42.748 31.772 1.00 19.11 79 PHE B CA 1
ATOM 1756 C C . PHE B 1 94 ? 13.202 41.710 32.566 1.00 21.65 79 PHE B C 1
ATOM 1757 O O . PHE B 1 94 ? 13.176 41.843 33.817 1.00 21.31 79 PHE B O 1
ATOM 1765 N N . LYS B 1 95 ? 12.713 40.652 31.934 1.00 19.74 80 LYS B N 1
ATOM 1766 C CA . LYS B 1 95 ? 12.113 39.596 32.628 1.00 20.31 80 LYS B CA 1
ATOM 1767 C C . LYS B 1 95 ? 13.259 38.820 33.423 1.00 25.00 80 LYS B C 1
ATOM 1768 O O . LYS B 1 95 ? 13.010 38.231 34.453 1.00 23.93 80 LYS B O 1
ATOM 1774 N N . SER B 1 96 ? 14.437 38.730 32.840 1.00 21.59 81 SER B N 1
ATOM 1775 C CA . SER B 1 96 ? 15.531 37.878 33.429 1.00 22.71 81 SER B CA 1
ATOM 1776 C C . SER B 1 96 ? 16.281 38.595 34.560 1.00 26.41 81 SER B C 1
ATOM 1777 O O . SER B 1 96 ? 16.703 37.967 35.523 1.00 24.83 81 SER B O 1
ATOM 1780 N N . ARG B 1 97 ? 16.531 39.878 34.412 1.00 21.40 82 ARG B N 1
ATOM 1781 C CA . ARG B 1 97 ? 17.471 40.660 35.240 1.00 23.30 82 ARG B CA 1
ATOM 1782 C C . ARG B 1 97 ? 16.853 41.833 36.018 1.00 24.59 82 ARG B C 1
ATOM 1783 O O . ARG B 1 97 ? 17.510 42.451 36.852 1.00 24.23 82 ARG B O 1
ATOM 1791 N N . GLY B 1 98 ? 15.603 42.146 35.697 1.00 27.60 83 GLY B N 1
ATOM 1792 C CA . GLY B 1 98 ? 14.858 43.181 36.368 1.00 25.27 83 GLY B CA 1
ATOM 1793 C C . GLY B 1 98 ? 14.421 44.274 35.397 1.00 24.73 83 GLY B C 1
ATOM 1794 O O . GLY B 1 98 ? 15.119 44.665 34.451 1.00 21.37 83 GLY B O 1
ATOM 1795 N N . LYS B 1 99 ? 13.287 44.842 35.749 1.00 26.11 84 LYS B N 1
ATOM 1796 C CA . LYS B 1 99 ? 12.712 45.925 34.977 1.00 28.07 84 LYS B CA 1
ATOM 1797 C C . LYS B 1 99 ? 13.511 47.143 34.970 1.00 32.00 84 LYS B C 1
ATOM 1798 O O . LYS B 1 99 ? 14.339 47.416 35.871 1.00 29.77 84 LYS B O 1
ATOM 1804 N N . LEU B 1 100 ? 13.327 47.939 33.917 1.00 27.90 85 LEU B N 1
ATOM 1805 C CA . LEU B 1 100 ? 13.976 49.225 33.858 1.00 30.33 85 LEU B CA 1
ATOM 1806 C C . LEU B 1 100 ? 13.466 50.072 35.004 1.00 38.91 85 LEU B C 1
ATOM 1807 O O . LEU B 1 100 ? 12.280 50.094 35.274 1.00 35.99 85 LEU B O 1
ATOM 1812 N N . GLU B 1 101 ? 14.329 50.830 35.613 1.00 37.51 86 GLU B N 1
ATOM 1813 C CA . GLU B 1 101 ? 13.877 51.844 36.558 1.00 49.24 86 GLU B CA 1
ATOM 1814 C C . GLU B 1 101 ? 13.452 53.123 35.803 1.00 53.36 86 GLU B C 1
ATOM 1815 O O . GLU B 1 101 ? 14.028 53.426 34.739 1.00 41.54 86 GLU B O 1
ATOM 1821 N N . PRO B 1 102 ? 12.501 53.918 36.376 1.00 63.91 87 PRO B N 1
ATOM 1822 C CA . PRO B 1 102 ? 12.094 55.184 35.713 1.00 58.67 87 PRO B CA 1
ATOM 1823 C C . PRO B 1 102 ? 13.313 56.001 35.207 1.00 51.98 87 PRO B C 1
ATOM 1824 O O . PRO B 1 102 ? 14.317 56.137 35.939 1.00 51.81 87 PRO B O 1
ATOM 1828 N N . GLY B 1 103 ? 13.269 56.471 33.946 1.00 44.61 88 GLY B N 1
ATOM 1829 C CA . GLY B 1 103 ? 14.412 57.236 33.340 1.00 46.75 88 GLY B CA 1
ATOM 1830 C C . GLY B 1 103 ? 15.620 56.436 32.843 1.00 45.51 88 GLY B C 1
ATOM 1831 O O . GLY B 1 103 ? 16.532 56.956 32.207 1.00 41.89 88 GLY B O 1
ATOM 1832 N N . GLU B 1 104 ? 15.648 55.140 33.110 1.00 41.82 89 GLU B N 1
ATOM 1833 C CA . GLU B 1 104 ? 16.762 54.343 32.614 1.00 46.97 89 GLU B CA 1
ATOM 1834 C C . GLU B 1 104 ? 16.380 53.970 31.186 1.00 41.92 89 GLU B C 1
ATOM 1835 O O . GLU B 1 104 ? 15.215 53.714 30.869 1.00 35.09 89 GLU B O 1
ATOM 1841 N N . LEU B 1 105 ? 17.346 53.815 30.342 1.00 42.71 90 LEU B N 1
ATOM 1842 C CA . LEU B 1 105 ? 16.889 53.230 29.080 1.00 54.37 90 LEU B CA 1
ATOM 1843 C C . LEU B 1 105 ? 17.778 52.084 28.567 1.00 49.62 90 LEU B C 1
ATOM 1844 O O . LEU B 1 105 ? 18.919 51.883 29.063 1.00 40.99 90 LEU B O 1
ATOM 1849 N N . TYR B 1 106 ? 17.180 51.351 27.603 1.00 44.84 91 TYR B N 1
ATOM 1850 C CA . TYR B 1 106 ? 17.779 50.190 26.962 1.00 40.21 91 TYR B CA 1
ATOM 1851 C C . TYR B 1 106 ? 18.271 50.560 25.557 1.00 33.68 91 TYR B C 1
ATOM 1852 O O . TYR B 1 106 ? 17.445 50.904 24.657 1.00 36.00 91 TYR B O 1
ATOM 1861 N N . TYR B 1 107 ? 19.577 50.761 25.546 1.00 33.38 92 TYR B N 1
ATOM 1862 C CA A TYR B 1 107 ? 20.313 51.371 24.447 0.50 31.52 92 TYR B CA 1
ATOM 1863 C CA B TYR B 1 107 ? 20.277 51.347 24.441 0.50 35.96 92 TYR B CA 1
ATOM 1864 C C . TYR B 1 107 ? 20.762 50.253 23.472 1.00 29.80 92 TYR B C 1
ATOM 1865 O O . TYR B 1 107 ? 21.338 49.244 23.858 1.00 27.50 92 TYR B O 1
ATOM 1882 N N . PHE B 1 108 ? 20.592 50.520 22.221 1.00 29.45 93 PHE B N 1
ATOM 1883 C CA . PHE B 1 108 ? 21.158 49.723 21.195 1.00 26.39 93 PHE B CA 1
ATOM 1884 C C . PHE B 1 108 ? 22.605 50.213 21.049 1.00 26.22 93 PHE B C 1
ATOM 1885 O O . PHE B 1 108 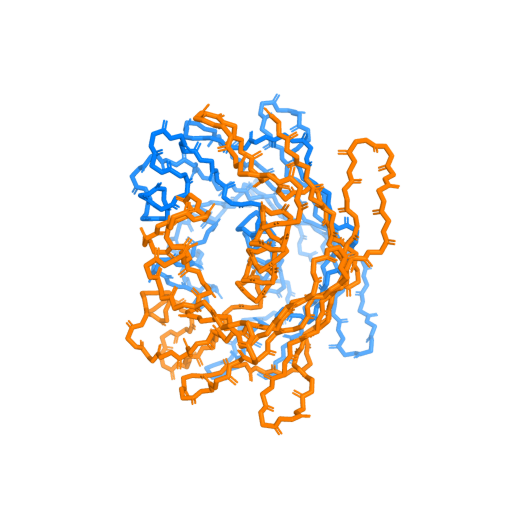? 22.846 51.330 20.668 1.00 30.49 93 PHE B O 1
ATOM 1893 N N . ALA B 1 109 ? 23.622 49.395 21.361 1.00 23.78 94 ALA B N 1
ATOM 1894 C CA . ALA B 1 109 ? 24.995 49.859 21.238 1.00 23.57 94 ALA B CA 1
ATOM 1895 C C . ALA B 1 109 ? 25.772 49.516 19.944 1.00 23.40 94 ALA B C 1
ATOM 1896 O O . ALA B 1 109 ? 26.693 50.214 19.498 1.00 24.78 94 ALA B O 1
ATOM 1898 N N . GLY B 1 110 ? 25.428 48.389 19.395 1.00 22.35 95 GLY B N 1
ATOM 1899 C CA . GLY B 1 110 ? 26.096 47.902 18.201 1.00 23.37 95 GLY B CA 1
ATOM 1900 C C . GLY B 1 110 ? 25.358 46.764 17.557 1.00 19.30 95 GLY B C 1
ATOM 1901 O O . GLY B 1 110 ? 24.508 46.099 18.177 1.00 19.58 95 GLY B O 1
ATOM 1902 N N . ILE B 1 111 ? 25.790 46.509 16.278 1.00 20.46 96 ILE B N 1
ATOM 1903 C CA . ILE B 1 111 ? 25.300 45.334 15.559 1.00 19.77 96 ILE B CA 1
ATOM 1904 C C . ILE B 1 111 ? 26.472 44.749 14.760 1.00 20.94 96 ILE B C 1
ATOM 1905 O O . ILE B 1 111 ? 27.153 45.475 14.124 1.00 21.26 96 ILE B O 1
ATOM 1910 N N . ASP B 1 112 ? 26.598 43.447 14.849 1.00 25.15 97 ASP B N 1
ATOM 1911 C CA . ASP B 1 112 ? 27.484 42.691 13.899 1.00 25.27 97 ASP B CA 1
ATOM 1912 C C . ASP B 1 112 ? 26.699 41.794 12.981 1.00 21.46 97 ASP B C 1
ATOM 1913 O O . ASP B 1 112 ? 25.774 41.065 13.374 1.00 26.60 97 ASP B O 1
ATOM 1918 N N . GLU B 1 113 ? 27.188 41.696 11.751 1.00 22.92 98 GLU B N 1
ATOM 1919 C CA . GLU B 1 113 ? 26.755 40.683 10.788 1.00 26.81 98 GLU B CA 1
ATOM 1920 C C . GLU B 1 113 ? 25.250 40.638 10.637 1.00 22.79 98 GLU B C 1
ATOM 1921 O O . GLU B 1 113 ? 24.587 39.526 10.661 1.00 25.67 98 GLU B O 1
ATOM 1927 N N . ALA B 1 114 ? 24.675 41.817 10.385 1.00 20.60 99 ALA B N 1
ATOM 1928 C CA . ALA B 1 114 ? 23.235 41.757 10.024 1.00 20.23 99 ALA B CA 1
ATOM 1929 C C . ALA B 1 114 ? 23.186 41.344 8.552 1.00 19.24 99 ALA B C 1
ATOM 1930 O O . ALA B 1 114 ? 23.876 41.947 7.732 1.00 19.47 99 ALA B O 1
ATOM 1932 N N . ARG B 1 115 ? 22.311 40.403 8.296 1.00 20.70 100 ARG B N 1
ATOM 1933 C CA . ARG B 1 115 ? 22.114 39.917 6.958 1.00 17.92 100 ARG B CA 1
ATOM 1934 C C . ARG B 1 115 ? 20.611 39.839 6.741 1.00 18.74 100 ARG B C 1
ATOM 1935 O O . ARG B 1 115 ? 19.848 39.227 7.504 1.00 20.94 100 ARG B O 1
ATOM 1943 N N . PHE B 1 116 ? 20.226 40.374 5.590 1.00 19.50 101 PHE B N 1
ATOM 1944 C CA . PHE B 1 116 ? 18.824 40.390 5.145 1.00 19.78 101 PHE B CA 1
ATOM 1945 C C . PHE B 1 116 ? 18.689 39.414 3.921 1.00 22.64 101 PHE B C 1
ATOM 1946 O O . PHE B 1 116 ? 19.277 39.696 2.914 1.00 27.69 101 PHE B O 1
ATOM 1954 N N . LYS B 1 117 ? 17.880 38.394 4.049 1.00 22.84 102 LYS B N 1
ATOM 1955 C CA . LYS B 1 117 ? 17.838 37.278 3.073 1.00 28.58 102 LYS B CA 1
ATOM 1956 C C . LYS B 1 117 ? 16.809 37.494 2.021 1.00 30.58 102 LYS B C 1
ATOM 1957 O O . LYS B 1 117 ? 17.038 37.250 0.820 1.00 27.92 102 LYS B O 1
ATOM 1963 N N . ARG B 1 118 ? 15.656 37.994 2.407 1.00 28.32 103 ARG B N 1
ATOM 1964 C CA . ARG B 1 118 ? 14.624 38.356 1.432 1.00 31.26 103 ARG B CA 1
ATOM 1965 C C . ARG B 1 118 ? 13.586 39.295 2.080 1.00 25.10 103 ARG B C 1
ATOM 1966 O O . ARG B 1 118 ? 13.546 39.339 3.306 1.00 23.38 103 ARG B O 1
ATOM 1974 N N . PRO B 1 119 ? 12.763 39.952 1.259 1.00 26.84 104 PRO B N 1
ATOM 1975 C CA . PRO B 1 119 ? 11.874 40.971 1.802 1.00 23.52 104 PRO B CA 1
ATOM 1976 C C . PRO B 1 119 ? 10.775 40.410 2.588 1.00 18.08 104 PRO B C 1
ATOM 1977 O O . PRO B 1 119 ? 10.246 39.311 2.351 1.00 20.87 104 PRO B O 1
ATOM 1981 N N . VAL B 1 120 ? 10.456 41.071 3.684 1.00 15.98 105 VAL B N 1
ATOM 1982 C CA . VAL B 1 120 ? 9.357 40.789 4.486 1.00 14.26 105 VAL B CA 1
ATOM 1983 C C . VAL B 1 120 ? 8.210 41.801 4.060 1.00 15.67 105 VAL B C 1
ATOM 1984 O O . VAL B 1 120 ? 8.504 42.975 3.722 1.00 16.35 105 VAL B O 1
ATOM 1988 N N . VAL B 1 121 ? 6.960 41.303 4.046 1.00 15.64 106 VAL B N 1
ATOM 1989 C CA . VAL B 1 121 ? 5.892 41.975 3.374 1.00 15.41 106 VAL B CA 1
ATOM 1990 C C . VAL B 1 121 ? 4.636 41.957 4.208 1.00 15.24 106 VAL B C 1
ATOM 1991 O O . VAL B 1 121 ? 4.447 41.078 5.014 1.00 17.07 106 VAL B O 1
ATOM 1995 N N . PRO B 1 122 ? 3.670 42.839 3.882 1.00 14.38 107 PRO B N 1
ATOM 1996 C CA . PRO B 1 122 ? 2.372 42.704 4.498 1.00 14.10 107 PRO B CA 1
ATOM 1997 C C . PRO B 1 122 ? 1.748 41.293 4.393 1.00 14.67 107 PRO B C 1
ATOM 1998 O O . PRO B 1 122 ? 1.908 40.630 3.356 1.00 14.32 107 PRO B O 1
ATOM 2002 N N . GLY B 1 123 ? 1.146 40.861 5.508 1.00 15.63 108 GLY B N 1
ATOM 2003 C CA . GLY B 1 123 ? 0.636 39.509 5.677 1.00 18.84 108 GLY B CA 1
ATOM 2004 C C . GLY B 1 123 ? 1.601 38.522 6.343 1.00 15.94 108 GLY B C 1
ATOM 2005 O O . GLY B 1 123 ? 1.144 37.523 6.811 1.00 18.57 108 GLY B O 1
ATOM 2006 N N . ASP B 1 124 ? 2.889 38.851 6.359 1.00 16.90 109 ASP B N 1
ATOM 2007 C CA . ASP B 1 124 ? 3.954 37.980 7.017 1.00 17.34 109 ASP B CA 1
ATOM 2008 C C . ASP B 1 124 ? 3.801 38.075 8.470 1.00 20.23 109 ASP B C 1
ATOM 2009 O O . ASP B 1 124 ? 3.555 39.213 9.011 1.00 16.84 109 ASP B O 1
ATOM 2014 N N . GLN B 1 125 ? 3.890 36.929 9.138 1.00 17.60 110 GLN B N 1
ATOM 2015 C CA . GLN B 1 125 ? 4.074 36.924 10.585 1.00 16.71 110 GLN B CA 1
ATOM 2016 C C . GLN B 1 125 ? 5.532 36.587 10.832 1.00 19.75 110 GLN B C 1
ATOM 2017 O O . GLN B 1 125 ? 6.011 35.506 10.416 1.00 18.62 110 GLN B O 1
ATOM 2023 N N . MET B 1 126 ? 6.252 37.540 11.429 1.00 17.33 111 MET B N 1
ATOM 2024 C CA . MET B 1 126 ? 7.697 37.469 11.514 1.00 17.95 111 MET B CA 1
ATOM 2025 C C . MET B 1 126 ? 7.916 36.867 12.897 1.00 18.90 111 MET B C 1
ATOM 2026 O O . MET B 1 126 ? 7.554 37.394 13.930 1.00 21.87 111 MET B O 1
ATOM 2031 N N . ILE B 1 127 ? 8.560 35.672 12.936 1.00 18.43 112 ILE B N 1
ATOM 2032 C CA . ILE B 1 127 ? 8.810 35.001 14.206 1.00 19.37 112 ILE B CA 1
ATOM 2033 C C . ILE B 1 127 ? 10.253 35.258 14.521 1.00 21.62 112 ILE B C 1
ATOM 2034 O O . ILE B 1 127 ? 11.126 35.041 13.680 1.00 21.37 112 ILE B O 1
ATOM 2039 N N . MET B 1 128 ? 10.547 35.764 15.727 1.00 19.03 113 MET B N 1
ATOM 2040 C CA . MET B 1 128 ? 11.898 36.183 16.003 1.00 17.35 113 MET B CA 1
ATOM 2041 C C . MET B 1 128 ? 12.391 35.381 17.215 1.00 19.33 113 MET B C 1
ATOM 2042 O O . MET B 1 128 ? 11.745 35.393 18.241 1.00 19.45 113 MET B O 1
ATOM 2047 N N . GLU B 1 129 ? 13.640 34.953 17.128 1.00 18.73 114 GLU B N 1
ATOM 2048 C CA . GLU B 1 129 ? 14.247 34.181 18.259 1.00 18.65 114 GLU B CA 1
ATOM 2049 C C . GLU B 1 129 ? 15.520 34.851 18.596 1.00 18.67 114 GLU B C 1
ATOM 2050 O O . GLU B 1 129 ? 16.377 34.989 17.750 1.00 18.01 114 GLU B O 1
ATOM 2056 N N . VAL B 1 130 ? 15.621 35.310 19.856 1.00 18.25 115 VAL B N 1
ATOM 2057 C CA . VAL B 1 130 ? 16.812 35.921 20.352 1.00 18.56 115 VAL B CA 1
ATOM 2058 C C . VAL B 1 130 ? 17.436 35.002 21.500 1.00 16.73 115 VAL B C 1
ATOM 2059 O O . VAL B 1 130 ? 16.702 34.417 22.247 1.00 17.26 115 VAL B O 1
ATOM 2063 N N . GLU B 1 131 ? 18.731 34.994 21.502 1.00 20.40 116 GLU B N 1
ATOM 2064 C CA . GLU B 1 131 ? 19.478 34.167 22.510 1.00 20.59 116 GLU B CA 1
ATOM 2065 C C . GLU B 1 131 ? 20.531 35.033 23.094 1.00 18.39 116 GLU B C 1
ATOM 2066 O O . GLU B 1 131 ? 21.286 35.704 22.447 1.00 21.01 116 GLU B O 1
ATOM 2072 N N . PHE B 1 132 ? 20.600 34.983 24.439 1.00 20.08 117 PHE B N 1
ATOM 2073 C CA . PHE B 1 132 ? 21.662 35.626 25.189 1.00 21.26 117 PHE B CA 1
ATOM 2074 C C . PHE B 1 132 ? 23.009 34.905 24.941 1.00 21.73 117 PHE B C 1
ATOM 2075 O O . PHE B 1 132 ? 23.038 33.673 24.888 1.00 24.16 117 PHE B O 1
ATOM 2083 N N . VAL B 1 133 ? 24.026 35.663 24.635 1.00 24.18 118 VAL B N 1
ATOM 2084 C CA . VAL B 1 133 ? 25.379 35.066 24.420 1.00 26.34 118 VAL B CA 1
ATOM 2085 C C . VAL B 1 133 ? 26.266 35.305 25.659 1.00 26.96 118 VAL B C 1
ATOM 2086 O O . VAL B 1 133 ? 26.644 34.336 26.297 1.00 29.53 118 VAL B O 1
ATOM 2090 N N . LYS B 1 134 ? 26.555 36.525 25.964 1.00 25.42 119 LYS B N 1
ATOM 2091 C CA . LYS B 1 134 ? 27.399 36.852 27.103 1.00 29.55 119 LYS B CA 1
ATOM 2092 C C . LYS B 1 134 ? 27.305 38.281 27.407 1.00 28.45 119 LYS B C 1
ATOM 2093 O O . LYS B 1 134 ? 26.816 39.136 26.570 1.00 24.64 119 LYS B O 1
ATOM 2099 N N . GLU B 1 135 ? 27.764 38.625 28.613 1.00 26.17 120 GLU B N 1
ATOM 2100 C CA . GLU B 1 135 ? 27.963 40.042 28.946 1.00 32.94 120 GLU B CA 1
ATOM 2101 C C . GLU B 1 135 ? 29.462 40.302 28.719 1.00 43.68 120 GLU B C 1
ATOM 2102 O O . GLU B 1 135 ? 30.268 39.410 28.921 1.00 50.00 120 GLU B O 1
ATOM 2108 N N . ARG B 1 136 ? 29.833 41.516 28.396 1.00 48.05 121 ARG B N 1
ATOM 2109 C CA . ARG B 1 136 ? 31.234 41.823 28.060 1.00 59.88 121 ARG B CA 1
ATOM 2110 C C . ARG B 1 136 ? 31.380 43.325 27.976 1.00 58.72 121 ARG B C 1
ATOM 2111 O O . ARG B 1 136 ? 30.667 43.970 27.219 1.00 63.48 121 ARG B O 1
ATOM 2119 N N . ARG B 1 137 ? 32.282 43.886 28.774 1.00 60.81 122 ARG B N 1
ATOM 2120 C CA . ARG B 1 137 ? 32.265 45.326 29.095 1.00 62.20 122 ARG B CA 1
ATOM 2121 C C . ARG B 1 137 ? 30.898 45.502 29.719 1.00 56.47 122 ARG B C 1
ATOM 2122 O O . ARG B 1 137 ? 30.319 44.496 30.094 1.00 66.75 122 ARG B O 1
ATOM 2130 N N . GLY B 1 138 ? 30.368 46.698 29.914 1.00 47.34 123 GLY B N 1
ATOM 2131 C CA . GLY B 1 138 ? 28.968 46.761 30.396 1.00 51.48 123 GLY B CA 1
ATOM 2132 C C . GLY B 1 138 ? 27.950 46.581 29.211 1.00 39.98 123 GLY B C 1
ATOM 2133 O O . GLY B 1 138 ? 26.910 47.228 29.206 1.00 51.55 123 GLY B O 1
ATOM 2134 N N . LEU B 1 139 ? 28.275 45.746 28.213 1.00 40.16 124 LEU B N 1
ATOM 2135 C CA . LEU B 1 139 ? 27.353 45.434 27.079 1.00 35.48 124 LEU B CA 1
ATOM 2136 C C . LEU B 1 139 ? 26.837 44.004 27.208 1.00 33.76 124 LEU B C 1
ATOM 2137 O O . LEU B 1 139 ? 27.514 43.154 27.706 1.00 36.62 124 LEU B O 1
ATOM 2142 N N . THR B 1 140 ? 25.635 43.707 26.706 1.00 25.90 125 THR B N 1
ATOM 2143 C CA . THR B 1 140 ? 25.166 42.351 26.605 1.00 24.60 125 THR B CA 1
ATOM 2144 C C . THR B 1 140 ? 25.024 42.014 25.124 1.00 27.26 125 THR B C 1
ATOM 2145 O O . THR B 1 140 ? 24.501 42.841 24.374 1.00 23.51 125 THR B O 1
ATOM 2149 N N . ARG B 1 141 ? 25.499 40.830 24.761 1.00 27.10 126 ARG B N 1
ATOM 2150 C CA . ARG B 1 141 ? 25.516 40.351 23.420 1.00 25.16 126 ARG B CA 1
ATOM 2151 C C . ARG B 1 141 ? 24.445 39.330 23.232 1.00 21.59 126 ARG B C 1
ATOM 2152 O O . ARG B 1 141 ? 24.296 38.400 24.011 1.00 21.83 126 ARG B O 1
ATOM 2160 N N . PHE B 1 142 ? 23.662 39.472 22.111 1.00 19.97 127 PHE B N 1
ATOM 2161 C CA . PHE B 1 142 ? 22.592 38.572 21.804 1.00 18.14 127 PHE B CA 1
ATOM 2162 C C . PHE B 1 142 ? 22.704 38.178 20.306 1.00 17.41 127 PHE B C 1
ATOM 2163 O O . PHE B 1 142 ? 23.192 38.945 19.566 1.00 19.75 127 PHE B O 1
ATOM 2171 N N . THR B 1 143 ? 22.194 37.024 19.916 1.00 19.24 128 THR B N 1
ATOM 2172 C CA . THR B 1 143 ? 22.014 36.696 18.542 1.00 20.39 128 THR B CA 1
ATOM 2173 C C . THR B 1 143 ? 20.503 36.692 18.313 1.00 18.61 128 THR B C 1
ATOM 2174 O O . THR B 1 143 ? 19.711 36.346 19.195 1.00 22.34 128 THR B O 1
ATOM 2178 N N . GLY B 1 144 ? 20.138 37.049 17.080 1.00 20.27 129 GLY B N 1
ATOM 2179 C CA . GLY B 1 144 ? 18.783 36.976 16.688 1.00 18.45 129 GLY B CA 1
ATOM 2180 C C . GLY B 1 144 ? 18.598 36.371 15.273 1.00 16.32 129 GLY B C 1
ATOM 2181 O O . GLY B 1 144 ? 19.442 36.531 14.377 1.00 18.00 129 GLY B O 1
ATOM 2182 N N . VAL B 1 145 ? 17.514 35.660 15.124 1.00 18.97 130 VAL B N 1
ATOM 2183 C CA . VAL B 1 145 ? 17.146 35.127 13.854 1.00 19.27 130 VAL B CA 1
ATOM 2184 C C . VAL B 1 145 ? 15.678 35.367 13.632 1.00 17.56 130 VAL B C 1
ATOM 2185 O O . VAL B 1 145 ? 14.820 35.102 14.546 1.00 18.94 130 VAL B O 1
ATOM 2189 N N . ALA B 1 146 ? 15.314 35.895 12.472 1.00 18.99 131 ALA B N 1
ATOM 2190 C CA . ALA B 1 146 ? 13.886 36.173 12.216 1.00 18.59 131 ALA B CA 1
ATOM 2191 C C . ALA B 1 146 ? 13.436 35.227 11.047 1.00 14.69 131 ALA B C 1
ATOM 2192 O O . ALA B 1 146 ? 14.238 35.134 10.095 1.00 17.43 131 ALA B O 1
ATOM 2194 N N . LYS B 1 147 ? 12.277 34.608 11.211 1.00 18.02 132 LYS B N 1
ATOM 2195 C CA . LYS B 1 147 ? 11.751 33.749 10.221 1.00 19.46 132 LYS B CA 1
ATOM 2196 C C . LYS B 1 147 ? 10.361 34.211 9.776 1.00 18.95 132 LYS B C 1
ATOM 2197 O O . LYS B 1 147 ? 9.596 34.669 10.574 1.00 19.99 132 LYS B O 1
ATOM 2203 N N . VAL B 1 148 ? 10.072 33.863 8.531 1.00 19.41 133 VAL B N 1
ATOM 2204 C CA . VAL B 1 148 ? 8.743 33.873 7.991 1.00 16.28 133 VAL B CA 1
ATOM 2205 C C . VAL B 1 148 ? 8.456 32.491 7.280 1.00 17.32 133 VAL B C 1
ATOM 2206 O O . VAL B 1 148 ? 9.249 32.138 6.436 1.00 20.11 133 VAL B O 1
ATOM 2210 N N . ASP B 1 149 ? 7.364 31.893 7.646 1.00 18.55 134 ASP B N 1
ATOM 2211 C CA . ASP B 1 149 ? 6.894 30.581 7.064 1.00 26.29 134 ASP B CA 1
ATOM 2212 C C . ASP B 1 149 ? 8.046 29.575 7.170 1.00 27.77 134 ASP B C 1
ATOM 2213 O O . ASP B 1 149 ? 8.342 28.869 6.211 1.00 27.72 134 ASP B O 1
ATOM 2218 N N . GLY B 1 150 ? 8.758 29.648 8.277 1.00 26.94 135 GLY B N 1
ATOM 2219 C CA . GLY B 1 150 ? 9.822 28.708 8.621 1.00 28.14 135 GLY B CA 1
ATOM 2220 C C . GLY B 1 150 ? 11.120 28.971 7.972 1.00 29.39 135 GLY B C 1
ATOM 2221 O O . GLY B 1 150 ? 12.051 28.255 8.167 1.00 32.30 135 GLY B O 1
ATOM 2222 N N . GLU B 1 151 ? 11.238 29.999 7.161 1.00 25.24 136 GLU B N 1
ATOM 2223 C CA . GLU B 1 151 ? 12.448 30.300 6.526 1.00 27.69 136 GLU B CA 1
ATOM 2224 C C . GLU B 1 151 ? 13.098 31.580 7.103 1.00 28.93 136 GLU B C 1
ATOM 2225 O O . GLU B 1 151 ? 12.443 32.558 7.368 1.00 20.14 136 GLU B O 1
ATOM 2231 N N . ILE B 1 152 ? 14.397 31.556 7.194 1.00 24.54 137 ILE B N 1
ATOM 2232 C CA . ILE B 1 152 ? 15.166 32.727 7.694 1.00 23.07 137 ILE B CA 1
ATOM 2233 C C . ILE B 1 152 ? 15.122 33.898 6.787 1.00 23.70 137 ILE B C 1
ATOM 2234 O O . ILE B 1 152 ? 15.483 33.850 5.604 1.00 23.62 137 ILE B O 1
ATOM 2239 N N . VAL B 1 153 ? 14.712 35.060 7.330 1.00 21.45 138 VAL B N 1
ATOM 2240 C CA . VAL B 1 153 ? 14.721 36.309 6.564 1.00 18.29 138 VAL B CA 1
ATOM 2241 C C . VAL B 1 153 ? 15.750 37.262 7.086 1.00 19.16 138 VAL B C 1
ATOM 2242 O O . VAL B 1 153 ? 16.152 38.148 6.388 1.00 18.84 138 VAL B O 1
ATOM 2246 N N . CYS B 1 154 ? 16.264 37.093 8.316 1.00 19.56 139 CYS B N 1
ATOM 2247 C CA . CYS B 1 154 ? 17.251 38.006 8.829 1.00 19.16 139 CYS B CA 1
ATOM 2248 C C . CYS B 1 154 ? 18.007 37.325 9.976 1.00 16.64 139 CYS B C 1
ATOM 2249 O O . CYS B 1 154 ? 17.387 36.597 10.720 1.00 17.95 139 CYS B O 1
ATOM 2252 N N . THR B 1 155 ? 19.322 37.593 10.031 1.00 19.55 140 THR B N 1
ATOM 2253 C CA . THR B 1 155 ? 20.095 37.251 11.212 1.00 21.22 140 THR B CA 1
ATOM 2254 C C . THR B 1 155 ? 20.885 38.421 11.610 1.00 19.03 140 THR B C 1
ATOM 2255 O O . THR B 1 155 ? 21.275 39.245 10.809 1.00 19.93 140 THR B O 1
ATOM 2259 N N . ALA B 1 156 ? 21.236 38.475 12.897 1.00 20.82 141 ALA B N 1
ATOM 2260 C CA . ALA B 1 156 ? 22.153 39.521 13.353 1.00 19.22 141 ALA B CA 1
ATOM 2261 C C . ALA B 1 156 ? 22.641 39.232 14.775 1.00 17.13 141 ALA B C 1
ATOM 2262 O O . ALA B 1 156 ? 21.977 38.559 15.498 1.00 17.41 141 ALA B O 1
ATOM 2264 N N . THR B 1 157 ? 23.740 39.870 15.109 1.00 19.48 142 THR B N 1
ATOM 2265 C CA . THR B 1 157 ? 24.262 39.829 16.477 1.00 20.11 142 THR B CA 1
ATOM 2266 C C . THR B 1 157 ? 24.148 41.272 16.985 1.00 16.72 142 THR B C 1
ATOM 2267 O O . THR B 1 157 ? 24.522 42.195 16.327 1.00 20.28 142 THR B O 1
ATOM 2271 N N . MET B 1 158 ? 23.569 41.397 18.158 1.00 19.86 143 MET B N 1
ATOM 2272 C CA . MET B 1 158 ? 23.217 42.714 18.702 1.00 19.50 143 MET B CA 1
ATOM 2273 C C . MET B 1 158 ? 23.890 42.928 20.088 1.00 18.85 143 MET B C 1
ATOM 2274 O O . MET B 1 158 ? 23.850 41.984 20.894 1.00 22.30 143 MET B O 1
ATOM 2279 N N . MET B 1 159 ? 24.356 44.120 20.335 1.00 19.84 144 MET B N 1
ATOM 2280 C CA . MET B 1 159 ? 24.904 44.513 21.647 1.00 21.14 144 MET B CA 1
ATOM 2281 C C . MET B 1 159 ? 24.000 45.622 22.192 1.00 22.56 144 MET B C 1
ATOM 2282 O O . MET B 1 159 ? 23.793 46.670 21.533 1.00 24.41 144 MET B O 1
ATOM 2287 N N . CYS B 1 160 ? 23.554 45.410 23.446 1.00 23.22 145 CYS B N 1
ATOM 2288 C CA . CYS B 1 160 ? 22.598 46.299 24.155 1.00 25.19 145 CYS B CA 1
ATOM 2289 C C . CYS B 1 160 ? 23.141 46.615 25.552 1.00 30.94 145 CYS B C 1
ATOM 2290 O O . CYS B 1 160 ? 24.001 45.864 26.084 1.00 25.91 145 CYS B O 1
ATOM 2293 N N . ALA B 1 161 ? 22.822 47.824 26.044 1.00 32.79 146 ALA B N 1
ATOM 2294 C CA . ALA B 1 161 ? 23.348 48.321 27.376 1.00 35.28 146 ALA B CA 1
ATOM 2295 C C . ALA B 1 161 ? 22.222 49.109 28.062 1.00 41.57 146 ALA B C 1
ATOM 2296 O O . ALA B 1 161 ? 21.339 49.715 27.368 1.00 46.49 146 ALA B O 1
ATOM 2298 N N . ARG B 1 162 ? 22.127 48.969 29.380 1.00 45.52 147 ARG B N 1
ATOM 2299 C CA . ARG B 1 162 ? 21.249 49.850 30.181 1.00 46.07 147 ARG B CA 1
ATOM 2300 C C . ARG B 1 162 ? 22.083 51.046 30.594 1.00 46.64 147 ARG B C 1
ATOM 2301 O O . ARG B 1 162 ? 23.203 50.862 31.068 1.00 50.80 147 ARG B O 1
ATOM 2309 N N . SER B 1 163 ? 21.601 52.266 30.415 1.00 56.26 148 SER B N 1
ATOM 2310 C CA . SER B 1 163 ? 22.239 53.399 31.100 1.00 62.64 148 SER B CA 1
ATOM 2311 C C . SER B 1 163 ? 21.440 53.757 32.347 1.00 62.30 148 SER B C 1
ATOM 2312 O O . SER B 1 163 ? 21.234 54.935 32.651 1.00 70.12 148 SER B O 1
#

CATH classification: 3.10.129.10

Foldseek 3Di:
DDKAAVVNLVVFAVDDPPQAFFGMWDDDDAQWKTKTKGAAACPRPCQPVCPVVDGFDDLVSVVSNLLSRVSSSCCVRPHGDDPPKDKAFDDKPDKDFADTDGHPWIKMKMKTWDQADDQKTKIKMFIDTPPDTGIIIITIIHID/DDKAAVVSLVVFAVDDPPQAFFGMWPDDDAQWKTKTKGAAACPRPCQVVCPVVDGFDDLVSVVSNQLSRVSSSCCVRPHGDDPPKHKDFDDKPDKDFADTDGHPWIKMKMKTWDQQDDQKTKIKMFIDTPPDTGIIIITIIHID

Radius of gyration: 18.22 Å; Cα contacts (8 Å, |Δi|>4): 702; chains: 2; bounding box: 36×45×50 Å

Nearest PDB structures (foldseek):
  5buw-assembly1_A  TM=1.007E+00  e=3.005E-29  Yersinia pestis
  6n3p-assembly1_A  TM=9.906E-01  e=7.753E-25  Escherichia coli
  4i83-assembly1_F  TM=9.606E-01  e=3.982E-19  Neisseria meningitidis FAM18
  1u1z-assembly1_D  TM=9.492E-01  e=1.394E-17  Pseudomonas aeruginosa
  1u1z-assembly1_E  TM=9.580E-01  e=2.451E-17  Pseudomonas aeruginosa

Sequence (288 aa):
THTLHIEEILDLLPHRFPFLLVDRVLDFEEGKFLRAVKNVSFNEPFFQGHFPGKPIFPGVLILEAMAQATGILAFKSRGKLEPGELYYYFAGIDEARFKRPVVPGDQMIMEVEFVKERRGLTRFTGVAKVDGEIVCTATMMCARSTHTLHIEEILDLLPHRFPFLLVDRVLDFEEGKFLRAVKNVSFNEPFFQGHFPGKPIFPGVLILEAMAQATGILAFKSRGKLEPGELYYYFAGIDEARFKRPVVPGDQMIMEVEFVKERRGLTRFTGVAKVDGEIVCTATMMCARS

Solvent-accessible surface area: 13396 Å² total; per-residue (Å²): 168,94,66,11,91,70,141,83,0,58,94,18,2,37,6,85,140,28,7,31,6,0,50,108,0,63,33,11,84,85,36,125,39,0,69,0,11,9,70,6,55,130,139,25,54,13,4,132,0,14,8,77,88,100,40,25,3,1,16,0,4,5,0,8,0,0,7,2,0,0,0,0,3,15,3,76,33,183,34,100,30,116,135,60,42,28,22,55,20,14,2,0,25,110,0,70,12,122,118,62,1,59,41,70,24,106,0,47,0,60,0,94,77,68,102,111,64,211,72,52,32,62,4,49,1,46,0,74,16,138,58,103,75,1,0,42,5,18,0,9,2,19,85,110,157,98,64,11,92,73,135,82,0,56,103,16,3,29,6,84,138,27,8,32,7,0,50,109,0,61,32,12,100,86,24,129,45,0,76,0,8,10,73,6,55,131,139,24,54,13,4,129,0,14,9,76,86,92,40,21,4,1,16,0,4,5,0,8,0,0,7,2,0,0,0,0,2,15,3,78,32,180,34,114,30,114,134,65,37,30,22,58,19,13,2,0,24,106,0,77,15,108,102,63,1,56,42,74,25,91,0,43,0,63,0,85,74,65,98,112,150,178,76,42,32,82,4,48,1,45,0,85,14,139,60,98,74,2,0,36,4,18,0,14,2,20,84,119